Protein AF-F0WTC7-F1 (afdb_monomer)

Solvent-accessible surface area (backbone atoms only — not comparable to full-atom values): 17505 Å² total; per-residue (Å²): 133,88,81,92,84,90,84,90,80,88,84,85,89,84,87,84,77,92,78,82,88,77,94,77,64,68,61,66,59,51,50,52,53,51,52,52,50,51,50,53,49,52,52,51,51,50,50,51,50,51,50,51,49,52,51,53,50,50,51,53,51,36,53,51,43,31,53,52,13,49,51,40,22,52,50,19,49,47,52,71,73,69,57,93,81,73,75,86,59,63,73,64,56,38,51,50,41,22,52,51,12,50,51,42,28,55,46,27,51,39,33,52,52,24,62,66,45,44,62,60,25,65,76,66,76,45,85,60,62,46,37,51,50,31,47,53,52,47,53,54,49,31,54,53,39,31,52,52,9,54,51,25,42,53,49,20,52,40,28,51,44,33,67,78,42,69,49,72,44,73,68,29,34,56,50,51,51,52,49,49,52,54,46,32,54,46,32,69,77,35,45,70,54,42,19,51,48,25,48,76,69,55,12,12,40,42,64,83,58,64,72,35,60,78,65,70,44,55,80,74,77,70,90,82,58,97,75,69,83,85,64,97,75,77,93,87,72,81,93,62,54,74,65,57,51,43,46,52,60,38,20,65,51,64,23,84,36,35,22,84,48,72,91,46,30,22,91,91,61,62,85,87,46,69,50,25,22,19,65,98,38,42,47,28,45,61,60,53,34,50,50,51,22,53,51,22,43,53,51,12,53,51,29,38,52,52,22,57,51,50,63,74,73,104

InterPro domains:
  IPR018499 Tetraspanin/Peripherin [PF00335] (55-309)

Sequence (314 aa):
MSIVNKSNGKILALAKTLEVPSNTEPSALQQERAATRLRIDIDTVHGTLFSRFTKNFLYFWIVLLIILGLVVLSSGVYLLHYQVSSRILPSFTYKAASYAGAILVVLSVIGLYGLHQQRMCVTLGKRNYALASFVILGIGGTVIVALAGSIAILLCEIARDAKSSAFRFRSVRSFEVALVRMLLIYAFKHPSNWNNAQDSMDCCGYASLHLYIQSGSLPQLESDSESLTQYDFLNGSEYYGPFLQSVMLINNVTGRACASQSAYCESSVTFGDIPCPKSKRNWCRTTVLQGAKSNYNYIGFIAVILGCAQVKVL

Radius of gyration: 35.99 Å; Cα contacts (8 Å, |Δi|>4): 310; chains: 1; bounding box: 97×69×119 Å

Structure (mmCIF, N/CA/C/O backbone):
data_AF-F0WTC7-F1
#
_entry.id   AF-F0WTC7-F1
#
loop_
_atom_site.group_PDB
_atom_site.id
_atom_site.type_symbol
_atom_site.label_atom_id
_atom_site.label_alt_id
_atom_site.label_comp_id
_atom_site.label_asym_id
_atom_site.label_entity_id
_atom_site.label_seq_id
_atom_site.pdbx_PDB_ins_code
_atom_site.Cartn_x
_atom_site.Cartn_y
_atom_site.Cartn_z
_atom_site.occupancy
_atom_site.B_iso_or_equiv
_atom_site.auth_seq_id
_atom_site.auth_comp_id
_atom_site.auth_asym_id
_atom_site.auth_atom_id
_atom_site.pdbx_PDB_model_num
ATOM 1 N N . MET A 1 1 ? -13.807 39.839 86.900 1.00 35.53 1 MET A N 1
ATOM 2 C CA . MET A 1 1 ? -13.553 40.743 85.755 1.00 35.53 1 MET A CA 1
ATOM 3 C C . MET A 1 1 ? -14.695 40.535 84.772 1.00 35.53 1 MET A C 1
ATOM 5 O O . MET A 1 1 ? -14.835 39.427 84.286 1.00 35.53 1 MET A O 1
ATOM 9 N N . SER A 1 2 ? -15.717 41.400 84.784 1.00 27.53 2 SER A N 1
ATOM 10 C CA . SER A 1 2 ? -15.827 42.630 83.961 1.00 27.53 2 SER A CA 1
ATOM 11 C C . SER A 1 2 ? -15.814 42.330 82.458 1.00 27.53 2 SER A C 1
ATOM 13 O O . SER A 1 2 ? -14.910 41.633 82.030 1.00 27.53 2 SER A O 1
ATOM 15 N N . ILE A 1 3 ? -16.679 42.826 81.567 1.00 31.31 3 ILE A N 1
ATOM 16 C CA . ILE A 1 3 ? -17.719 43.881 81.522 1.00 31.31 3 ILE A CA 1
ATOM 17 C C . ILE A 1 3 ? -18.454 43.617 80.175 1.00 31.31 3 ILE A C 1
ATOM 19 O O . ILE A 1 3 ? -17.799 43.328 79.182 1.00 31.31 3 ILE A O 1
ATOM 23 N N . VAL A 1 4 ? -19.782 43.446 80.156 1.00 35.84 4 VAL A N 1
ATOM 24 C CA . VAL A 1 4 ? -20.808 44.341 79.552 1.00 35.84 4 VAL A CA 1
ATOM 25 C C . VAL A 1 4 ? -20.569 44.832 78.106 1.00 35.84 4 VAL A C 1
ATOM 27 O O . VAL A 1 4 ? -19.677 45.635 77.874 1.00 35.84 4 VAL A O 1
ATOM 30 N N . ASN A 1 5 ? -21.480 44.477 77.182 1.00 33.06 5 ASN A N 1
ATOM 31 C CA . ASN A 1 5 ? -22.290 45.385 76.323 1.00 33.06 5 ASN A CA 1
ATOM 32 C C . ASN A 1 5 ? -23.157 44.521 75.373 1.00 33.06 5 ASN A C 1
ATOM 34 O O . ASN A 1 5 ? -22.612 43.658 74.700 1.00 33.06 5 ASN A O 1
ATOM 38 N N . LYS A 1 6 ? -24.500 44.518 75.350 1.00 34.88 6 LYS A N 1
ATOM 39 C CA . LYS A 1 6 ? -25.554 45.560 75.278 1.00 34.88 6 LYS A CA 1
ATOM 40 C C . LYS A 1 6 ? -25.715 46.179 73.879 1.00 34.88 6 LYS A C 1
ATOM 42 O O . LYS A 1 6 ? -24.869 46.958 73.467 1.00 34.88 6 LYS A O 1
ATOM 47 N N . SER A 1 7 ? -26.855 45.883 73.233 1.00 35.62 7 SER A N 1
ATOM 48 C CA . SER A 1 7 ? -27.748 46.792 72.467 1.00 35.62 7 SER A CA 1
ATOM 49 C C . SER A 1 7 ? -28.499 45.996 71.377 1.00 35.62 7 SER A C 1
ATOM 51 O O . SER A 1 7 ? -27.862 45.497 70.463 1.00 35.62 7 SER A O 1
ATOM 53 N N . ASN A 1 8 ? -29.786 45.643 71.502 1.00 33.84 8 ASN A N 1
ATOM 54 C CA . ASN A 1 8 ? -31.032 46.440 71.440 1.00 33.84 8 ASN A CA 1
ATOM 55 C C . ASN A 1 8 ? -31.443 46.975 70.052 1.00 33.84 8 ASN A C 1
ATOM 57 O O . ASN A 1 8 ? -30.719 47.759 69.451 1.00 33.84 8 ASN A O 1
ATOM 61 N N . GLY A 1 9 ? -32.701 46.673 69.680 1.00 31.84 9 GLY A N 1
ATOM 62 C CA . GLY A 1 9 ? -33.559 47.456 68.767 1.00 31.84 9 GLY A CA 1
ATOM 63 C C . GLY A 1 9 ? -34.307 46.603 67.729 1.00 31.84 9 GLY A 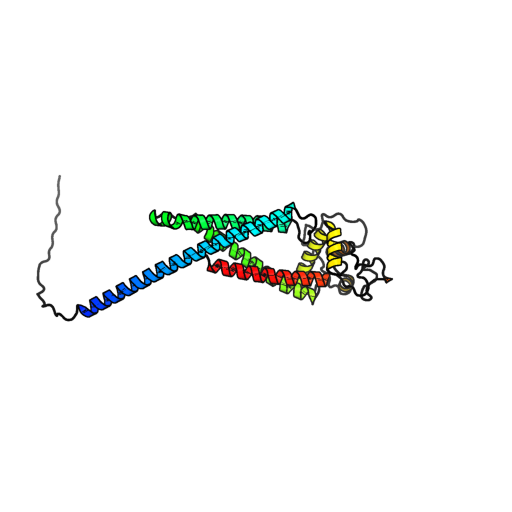C 1
ATOM 64 O O . GLY A 1 9 ? -33.710 46.254 66.726 1.00 31.84 9 GLY A O 1
ATOM 65 N N . LYS A 1 10 ? -35.525 46.101 68.026 1.00 34.03 10 LYS A N 1
ATOM 66 C CA . LYS A 1 10 ? -36.858 46.608 67.571 1.00 34.03 10 LYS A CA 1
ATOM 67 C C . LYS A 1 10 ? -37.061 46.521 66.042 1.00 34.03 10 LYS A C 1
ATOM 69 O O . LYS A 1 10 ? -36.245 47.035 65.299 1.00 34.03 10 LYS A O 1
ATOM 74 N N . ILE A 1 11 ? -38.114 45.875 65.525 1.00 36.62 11 ILE A N 1
ATOM 75 C CA . ILE A 1 11 ? -39.474 46.417 65.258 1.00 36.62 11 ILE A CA 1
ATOM 76 C C . ILE A 1 11 ? -40.381 45.192 64.964 1.00 36.62 11 ILE A C 1
ATOM 78 O O . ILE A 1 11 ? -39.997 44.334 64.181 1.00 36.62 11 ILE A O 1
ATOM 82 N N . LEU A 1 12 ? -41.408 44.906 65.770 1.00 35.88 12 LEU A N 1
ATOM 83 C CA . LEU A 1 12 ? -42.811 45.368 65.703 1.00 35.88 12 LEU A CA 1
ATOM 84 C C . LEU A 1 12 ? -43.689 44.606 64.686 1.00 35.88 12 LEU A C 1
ATOM 86 O O . LEU A 1 12 ? -43.351 44.436 63.524 1.00 35.88 12 LEU A O 1
ATOM 90 N N . ALA A 1 13 ? -44.833 44.171 65.210 1.00 36.97 13 ALA A N 1
ATOM 91 C CA . ALA A 1 13 ? -45.920 43.415 64.607 1.00 36.97 13 ALA A CA 1
ATOM 92 C C . ALA A 1 13 ? -46.662 44.128 63.458 1.00 36.97 13 ALA A C 1
ATOM 94 O O . ALA A 1 13 ? -46.631 45.350 63.381 1.00 36.97 13 ALA A O 1
ATOM 95 N N . LEU A 1 14 ? -47.407 43.331 62.674 1.00 34.16 14 LEU A N 1
ATOM 96 C CA . LEU A 1 14 ? -48.829 43.482 62.290 1.00 34.16 14 LEU A CA 1
ATOM 97 C C . LEU A 1 14 ? -49.146 43.067 60.838 1.00 34.16 14 LEU A C 1
ATOM 99 O O . LEU A 1 14 ? -48.680 43.665 59.879 1.00 34.16 14 LEU A O 1
ATOM 103 N N . ALA A 1 15 ? -50.077 42.109 60.765 1.00 35.16 15 ALA A N 1
ATOM 104 C CA . ALA A 1 15 ? -51.238 42.039 59.874 1.00 35.16 15 ALA A CA 1
ATOM 105 C C . ALA A 1 15 ? -51.045 41.974 58.349 1.00 35.16 15 ALA A C 1
ATOM 107 O O . ALA A 1 15 ? -50.736 42.966 57.696 1.00 35.16 15 ALA A O 1
ATOM 108 N N . LYS A 1 16 ? -51.499 40.855 57.763 1.00 35.28 16 LYS A N 1
ATOM 109 C CA . LYS A 1 16 ? -52.298 40.912 56.532 1.00 35.28 16 LYS A CA 1
ATOM 110 C C . LYS A 1 16 ? -53.259 39.718 56.416 1.00 35.28 16 LYS A C 1
ATOM 112 O O . LYS A 1 16 ? -52.860 38.605 56.111 1.00 35.28 16 LYS A O 1
ATOM 117 N N . THR A 1 17 ? -54.499 40.001 56.818 1.00 34.88 17 THR A N 1
ATOM 118 C CA . THR A 1 17 ? -55.794 39.630 56.211 1.00 34.88 17 THR A CA 1
ATOM 119 C C . THR A 1 17 ? -55.938 38.331 55.410 1.00 34.88 17 THR A C 1
ATOM 121 O O . THR A 1 17 ? -55.284 38.122 54.395 1.00 34.88 17 THR A O 1
ATOM 124 N N . LEU A 1 18 ? -56.944 37.557 55.836 1.00 42.00 18 LEU A N 1
ATOM 125 C CA . LEU A 1 18 ? -57.711 36.575 55.068 1.00 42.00 18 LEU A CA 1
ATOM 126 C C . LEU A 1 18 ? -58.088 37.085 53.667 1.00 42.00 18 LEU A C 1
ATOM 128 O O . LEU A 1 18 ? -58.746 38.117 53.554 1.00 42.00 18 LEU A O 1
ATOM 132 N N . GLU A 1 19 ? -57.791 36.287 52.643 1.00 35.00 19 GLU A N 1
ATOM 133 C CA . GLU A 1 19 ? -58.525 36.273 51.376 1.00 35.00 19 GLU A CA 1
ATOM 134 C C . GLU A 1 19 ? -58.992 34.843 51.066 1.00 35.00 19 GLU A C 1
ATOM 136 O O . GLU A 1 19 ? -58.303 33.853 51.316 1.00 35.00 19 GLU A O 1
ATOM 141 N N . VAL A 1 20 ? -60.234 34.777 50.595 1.00 37.62 20 VAL A N 1
ATOM 142 C CA . VAL A 1 20 ? -61.068 33.606 50.298 1.00 37.62 20 VAL A CA 1
ATOM 143 C C . VAL A 1 20 ? -60.529 32.850 49.067 1.00 37.62 20 VAL A C 1
ATOM 145 O O . VAL A 1 20 ? -60.125 33.502 48.106 1.00 37.62 20 VAL A O 1
ATOM 148 N N . PRO A 1 21 ? -60.540 31.501 49.022 1.00 41.94 21 PRO A N 1
ATOM 149 C CA . PRO A 1 21 ? -60.030 30.765 47.868 1.00 41.94 21 PRO A CA 1
ATOM 150 C C . PRO A 1 21 ? -61.015 30.813 46.687 1.00 41.94 21 PRO A C 1
ATOM 152 O O . PRO A 1 21 ? -62.154 30.355 46.781 1.00 41.94 21 PRO A O 1
ATOM 155 N N . SER A 1 22 ? -60.551 31.342 45.553 1.00 40.34 22 SER A N 1
ATOM 156 C CA . SER A 1 22 ? -61.195 31.231 44.238 1.00 40.34 22 SER A CA 1
ATOM 157 C C . SER A 1 22 ? -60.872 29.856 43.626 1.00 40.34 22 SER A C 1
ATOM 159 O O . SER A 1 22 ? -59.728 29.557 43.286 1.00 40.34 22 SER A O 1
ATOM 161 N N . ASN A 1 23 ? -61.888 29.000 43.502 1.00 48.72 23 ASN A N 1
ATOM 162 C CA . ASN A 1 23 ? -61.802 27.587 43.099 1.00 48.72 23 ASN A CA 1
ATOM 163 C C . ASN A 1 23 ? -61.682 27.344 41.575 1.00 48.72 23 ASN A C 1
ATOM 165 O O . ASN A 1 23 ? -62.260 26.388 41.060 1.00 48.72 23 ASN A O 1
ATOM 169 N N . THR A 1 24 ? -60.924 28.154 40.831 1.00 50.91 24 THR A N 1
ATOM 170 C CA . THR A 1 24 ? -60.828 27.997 39.357 1.00 50.91 24 THR A CA 1
ATOM 171 C C . THR A 1 24 ? -59.417 27.833 38.785 1.00 50.91 24 THR A C 1
ATOM 173 O O . THR A 1 24 ? -59.280 27.604 37.589 1.00 50.91 24 THR A O 1
ATOM 176 N N . GLU A 1 25 ? -58.371 27.828 39.617 1.00 47.56 25 GLU A N 1
ATOM 177 C CA . GLU A 1 25 ? -56.970 27.626 39.193 1.00 47.56 25 GLU A CA 1
ATOM 178 C C . GLU A 1 25 ? -56.297 26.249 39.455 1.00 47.56 25 GLU A C 1
ATOM 180 O O . GLU A 1 25 ? -55.117 26.112 39.123 1.00 47.56 25 GLU A O 1
ATOM 185 N N . PRO A 1 26 ? -56.938 25.181 39.984 1.00 52.47 26 PRO A N 1
ATOM 186 C CA . PRO A 1 26 ? -56.222 23.916 40.184 1.00 52.47 26 PRO A CA 1
ATOM 187 C C . PRO A 1 26 ? -56.031 23.107 38.887 1.00 52.47 26 PRO A C 1
ATOM 189 O O . PRO A 1 26 ? -55.076 22.337 38.787 1.00 52.47 26 PRO A O 1
ATOM 192 N N . SER A 1 27 ? -56.883 23.292 37.870 1.00 57.47 27 SER A N 1
ATOM 193 C CA . SER A 1 27 ? -56.903 22.443 36.669 1.00 57.47 27 SER A CA 1
ATOM 194 C C . SER A 1 27 ? -55.774 22.747 35.682 1.00 57.47 27 SER A C 1
ATOM 196 O O . SER A 1 27 ? -55.088 21.821 35.256 1.00 57.47 27 SER A O 1
ATOM 198 N N . ALA A 1 28 ? -55.513 24.019 35.365 1.00 58.81 28 ALA A N 1
ATOM 199 C CA . ALA A 1 28 ? -54.464 24.403 34.415 1.00 58.81 28 ALA A CA 1
ATOM 200 C C . ALA A 1 28 ? -53.059 24.044 34.931 1.00 58.81 28 ALA A C 1
ATOM 202 O O . ALA A 1 28 ? -52.248 23.472 34.204 1.00 58.81 28 ALA A O 1
ATOM 203 N N . LEU A 1 29 ? -52.804 24.276 36.222 1.00 61.16 29 LEU A N 1
ATOM 204 C CA . LEU A 1 29 ? -51.517 24.000 36.859 1.00 61.16 29 LEU A CA 1
ATOM 205 C C . LEU A 1 29 ? -51.288 22.493 37.106 1.00 61.16 29 LEU A C 1
ATOM 207 O O . LEU A 1 29 ? -50.152 22.015 37.045 1.00 61.16 29 LEU A O 1
ATOM 211 N N . GLN A 1 30 ? -52.350 21.708 37.343 1.00 64.44 30 GLN A N 1
ATOM 212 C CA . GLN A 1 30 ? -52.262 20.239 37.336 1.00 64.44 30 GLN A CA 1
ATOM 213 C C . GLN A 1 30 ? -52.036 19.683 35.930 1.00 64.44 30 GLN A C 1
ATOM 215 O O . GLN A 1 30 ? -51.265 18.735 35.781 1.00 64.44 30 GLN A O 1
ATOM 220 N N . GLN A 1 31 ? -52.659 20.272 34.911 1.00 66.75 31 GLN A N 1
ATOM 221 C CA . GLN A 1 31 ? -52.518 19.843 33.522 1.00 66.75 31 GLN A CA 1
ATOM 222 C C . GLN A 1 31 ? -51.120 20.161 32.970 1.00 66.75 31 GLN A C 1
ATOM 224 O O . GLN A 1 31 ? -50.518 19.315 32.308 1.00 66.75 31 GLN A O 1
ATOM 229 N N . GLU A 1 32 ? -50.541 21.306 33.340 1.00 68.94 32 GLU A N 1
ATOM 230 C CA . GLU A 1 32 ? -49.160 21.666 33.006 1.00 68.94 32 GLU A CA 1
ATOM 231 C C . GLU A 1 32 ? -48.142 20.746 33.699 1.00 68.94 32 GLU A C 1
ATOM 233 O O . GLU A 1 32 ? -47.227 20.240 33.044 1.00 68.94 32 GLU A O 1
ATOM 238 N N . ARG A 1 33 ? -48.343 20.431 34.991 1.00 67.25 33 ARG A N 1
ATOM 239 C CA . ARG A 1 33 ? -47.513 19.464 35.740 1.00 67.25 33 ARG A CA 1
ATOM 240 C C . ARG A 1 33 ? -47.634 18.036 35.205 1.00 67.25 33 ARG A C 1
ATOM 242 O O . ARG A 1 33 ? -46.646 17.302 35.198 1.00 67.25 33 ARG A O 1
ATOM 249 N N . ALA A 1 34 ? -48.823 17.627 34.763 1.00 66.94 34 ALA A N 1
ATOM 250 C CA . ALA A 1 34 ? -49.036 16.326 34.136 1.00 66.94 34 ALA A CA 1
ATOM 251 C C . ALA A 1 34 ? -48.323 16.246 32.779 1.00 66.94 34 ALA A C 1
ATOM 253 O O . ALA A 1 34 ? -47.644 15.256 32.513 1.00 66.94 34 ALA A O 1
ATOM 254 N N . ALA A 1 35 ? -48.388 17.308 31.969 1.00 63.91 35 ALA A N 1
ATOM 255 C CA . ALA A 1 35 ? -47.686 17.393 30.691 1.00 63.91 35 ALA A CA 1
ATOM 256 C C . ALA A 1 35 ? -46.153 17.418 30.852 1.00 63.91 35 ALA A C 1
ATOM 258 O O . ALA A 1 35 ? -45.450 16.767 30.077 1.00 63.91 35 ALA A O 1
ATOM 259 N N . THR A 1 36 ? -45.616 18.099 31.876 1.00 62.09 36 THR A N 1
ATOM 260 C CA . THR A 1 36 ? -44.167 18.067 32.166 1.00 62.09 36 THR A CA 1
ATOM 261 C C . THR A 1 36 ? -43.714 16.694 32.645 1.00 62.09 36 THR A C 1
ATOM 263 O O . THR A 1 36 ? -42.678 16.216 32.190 1.00 62.09 36 THR A O 1
ATOM 266 N N . ARG A 1 37 ? -44.487 16.026 33.513 1.00 59.34 37 ARG A N 1
ATOM 267 C CA . ARG A 1 37 ? -44.182 14.649 33.940 1.00 59.34 37 ARG A CA 1
ATOM 268 C C . ARG A 1 37 ? -44.193 13.674 32.769 1.00 59.34 37 ARG A C 1
ATOM 270 O O . ARG A 1 37 ? -43.267 12.886 32.659 1.00 59.34 37 ARG A O 1
ATOM 277 N N . LEU A 1 38 ? -45.174 13.780 31.872 1.00 58.12 38 LEU A N 1
ATOM 278 C CA . LEU A 1 38 ? -45.246 12.955 30.663 1.00 58.12 38 LEU A CA 1
ATOM 279 C C . LEU A 1 38 ? -44.064 13.202 29.719 1.00 58.12 38 LEU A C 1
ATOM 281 O O . LEU A 1 38 ? -43.515 12.244 29.190 1.00 58.12 38 LEU A O 1
ATOM 285 N N . ARG A 1 39 ? -43.624 14.458 29.543 1.00 57.91 39 ARG A N 1
ATOM 286 C CA . ARG A 1 39 ? -42.397 14.767 28.784 1.00 57.91 39 ARG A CA 1
ATOM 287 C C . ARG A 1 39 ? -41.159 14.132 29.411 1.00 57.91 39 ARG A C 1
ATOM 289 O O . ARG A 1 39 ? -40.410 13.472 28.705 1.00 57.91 39 ARG A O 1
ATOM 296 N N . ILE A 1 40 ? -40.987 14.268 30.727 1.00 60.28 40 ILE A N 1
ATOM 297 C CA . ILE A 1 40 ? -39.855 13.674 31.452 1.00 60.28 40 ILE A CA 1
ATOM 298 C C . ILE A 1 40 ? -39.876 12.143 31.342 1.00 60.28 40 ILE A C 1
ATOM 300 O O . ILE A 1 40 ? -38.821 11.543 31.144 1.00 60.28 40 ILE A O 1
ATOM 304 N N . ASP A 1 41 ? -41.050 11.510 31.418 1.00 56.25 41 ASP A N 1
ATOM 305 C CA . ASP A 1 41 ? -41.203 10.055 31.264 1.00 56.25 41 ASP A CA 1
ATOM 306 C C . ASP A 1 41 ? -40.911 9.599 29.829 1.00 56.25 41 ASP A C 1
ATOM 308 O O . ASP A 1 41 ? -40.197 8.627 29.610 1.00 56.25 41 ASP A O 1
ATOM 312 N N . ILE A 1 42 ? -41.397 10.327 28.820 1.00 59.56 42 ILE A N 1
ATOM 313 C CA . ILE A 1 42 ? -41.117 10.023 27.411 1.00 59.56 42 ILE A CA 1
ATOM 314 C C . ILE A 1 42 ? -39.622 10.180 27.112 1.00 59.56 42 ILE A C 1
ATOM 316 O O . ILE A 1 42 ? -39.059 9.309 26.447 1.00 59.56 42 ILE A O 1
ATOM 320 N N . ASP A 1 43 ? -38.973 11.224 27.632 1.00 54.72 43 ASP A N 1
ATOM 321 C CA . ASP A 1 43 ? -37.539 11.479 27.452 1.00 54.72 43 ASP A CA 1
ATOM 322 C C . ASP A 1 43 ? -36.676 10.448 28.198 1.00 54.72 43 ASP A C 1
ATOM 324 O O . ASP A 1 43 ? -35.644 10.005 27.687 1.00 54.72 43 ASP A O 1
ATOM 328 N N . THR A 1 44 ? -37.108 9.982 29.373 1.00 59.47 44 THR A N 1
ATOM 329 C CA . THR A 1 44 ? -36.421 8.902 30.104 1.00 59.47 44 THR A CA 1
ATOM 330 C C . THR A 1 44 ? -36.665 7.524 29.486 1.00 59.47 44 THR A C 1
ATOM 332 O O . THR A 1 44 ? -35.737 6.713 29.417 1.00 59.47 44 THR A O 1
ATOM 335 N N . VAL A 1 45 ? -37.854 7.244 28.952 1.00 60.00 45 VAL A N 1
ATOM 336 C CA . VAL A 1 45 ? -38.148 6.004 28.212 1.00 60.00 45 VAL A CA 1
ATOM 337 C C . VAL A 1 45 ? -37.398 5.974 26.874 1.00 60.00 45 VAL A C 1
ATOM 339 O O . VAL A 1 45 ? -36.765 4.966 26.551 1.00 60.00 45 VAL A O 1
ATOM 342 N N . HIS A 1 46 ? -37.362 7.082 26.128 1.00 54.75 46 HIS A N 1
ATOM 343 C CA . HIS A 1 46 ? -36.543 7.198 24.915 1.00 54.75 46 HIS A CA 1
ATOM 344 C C . HIS A 1 46 ? -35.050 7.113 25.236 1.00 54.75 46 HIS A C 1
ATOM 346 O O . HIS A 1 46 ? -34.321 6.386 24.559 1.00 54.75 46 HIS A O 1
ATOM 352 N N . GLY A 1 47 ? -34.594 7.768 26.307 1.00 62.50 47 GLY A N 1
ATOM 353 C CA . GLY A 1 47 ? -33.210 7.691 26.769 1.00 62.50 47 GLY A CA 1
ATOM 354 C C . GLY A 1 47 ? -32.795 6.271 27.166 1.00 62.50 47 GLY A C 1
ATOM 355 O O . GLY A 1 47 ? -31.697 5.823 26.830 1.00 62.50 47 GLY A O 1
ATOM 356 N N . THR A 1 48 ? -33.679 5.513 27.817 1.00 68.62 48 THR A N 1
ATOM 357 C CA . THR A 1 48 ? -33.405 4.121 28.215 1.00 68.62 48 THR A CA 1
ATOM 358 C C . THR A 1 48 ? -33.467 3.139 27.044 1.00 68.62 48 THR A C 1
ATOM 360 O O . THR A 1 48 ? -32.645 2.219 26.996 1.00 68.62 48 THR A O 1
ATOM 363 N N . LEU A 1 49 ? -34.368 3.330 26.076 1.00 69.88 49 LEU A N 1
ATOM 364 C CA . LEU A 1 49 ? -34.419 2.535 24.842 1.00 69.88 49 LEU A CA 1
ATOM 365 C C . LEU A 1 49 ? -33.203 2.793 23.947 1.00 69.88 49 LEU A C 1
ATOM 367 O O . LEU A 1 49 ? -32.537 1.840 23.537 1.00 69.88 49 LEU A O 1
ATOM 371 N N . PHE A 1 50 ? -32.865 4.062 23.709 1.00 72.69 50 PHE A N 1
ATOM 372 C CA . PHE A 1 50 ? -31.697 4.446 22.916 1.00 72.69 50 PHE A CA 1
ATOM 373 C C . PHE A 1 50 ? -30.401 3.947 23.565 1.00 72.69 50 PHE A C 1
ATOM 375 O O . PHE A 1 50 ? -29.572 3.330 22.902 1.00 72.69 50 PHE A O 1
ATOM 382 N N . SER A 1 51 ? -30.265 4.087 24.888 1.00 74.38 51 SER A N 1
ATOM 383 C CA . SER A 1 51 ? -29.114 3.561 25.633 1.00 74.38 51 SER A CA 1
ATOM 384 C C . SER A 1 51 ? -28.957 2.040 25.493 1.00 74.38 51 SER A C 1
ATOM 386 O O . SER A 1 51 ? -27.842 1.544 25.308 1.00 74.38 51 SER A O 1
ATOM 388 N N . ARG A 1 52 ? -30.061 1.280 25.533 1.00 77.75 52 ARG A N 1
ATOM 389 C CA . ARG A 1 52 ? -30.039 -0.177 25.317 1.00 77.75 52 ARG A CA 1
ATOM 390 C C . ARG A 1 52 ? -29.644 -0.535 23.886 1.00 77.75 52 ARG A C 1
ATOM 392 O O . ARG A 1 52 ? -28.834 -1.442 23.705 1.00 77.75 52 ARG A O 1
ATOM 399 N N . PHE A 1 53 ? -30.180 0.176 22.893 1.00 81.25 53 PHE A N 1
ATOM 400 C CA . PHE A 1 53 ? -29.842 -0.042 21.488 1.00 81.25 53 PHE A CA 1
ATOM 401 C C . PHE A 1 53 ? -28.355 0.219 21.225 1.00 81.25 53 PHE A C 1
ATOM 403 O O . PHE A 1 53 ? -27.663 -0.664 20.720 1.00 81.25 53 PHE A O 1
ATOM 410 N N . THR A 1 54 ? -27.837 1.369 21.663 1.00 79.75 54 THR A N 1
ATOM 411 C CA . THR A 1 54 ? -26.421 1.737 21.521 1.00 79.75 54 THR A CA 1
ATOM 412 C C . THR A 1 54 ? -25.508 0.728 22.206 1.00 79.75 54 THR A C 1
ATOM 414 O O . THR A 1 54 ? -24.500 0.320 21.636 1.00 79.75 54 THR A O 1
ATOM 417 N N . LYS A 1 55 ? -25.881 0.249 23.399 1.00 82.06 55 LYS A N 1
ATOM 418 C CA . LYS A 1 55 ? -25.109 -0.781 24.101 1.00 82.06 55 LYS A CA 1
ATOM 419 C C . LYS A 1 55 ? -25.057 -2.100 23.326 1.00 82.06 55 LYS A C 1
ATOM 421 O O . LYS A 1 55 ? -23.983 -2.687 23.211 1.00 82.06 55 LYS A O 1
ATOM 426 N N . ASN A 1 56 ? -26.193 -2.568 22.812 1.00 85.56 56 ASN A N 1
ATOM 427 C CA . ASN A 1 56 ? -26.261 -3.816 22.048 1.00 85.56 56 ASN A CA 1
ATOM 428 C C . ASN A 1 56 ? -25.495 -3.705 20.726 1.00 85.56 56 ASN A C 1
ATOM 430 O O . ASN A 1 56 ? -24.758 -4.620 20.364 1.00 85.56 56 ASN A O 1
ATOM 434 N N . PHE A 1 57 ? -25.632 -2.571 20.038 1.00 85.31 57 PHE A N 1
ATOM 435 C CA . PHE A 1 57 ? -24.908 -2.290 18.805 1.00 85.31 57 PHE A CA 1
ATOM 436 C C . PHE A 1 57 ? -23.392 -2.244 19.037 1.00 85.31 57 PHE A C 1
ATOM 438 O O . PHE A 1 57 ? -22.645 -2.904 18.319 1.00 85.31 57 PHE A O 1
ATOM 445 N N . LEU A 1 58 ? -22.935 -1.546 20.081 1.00 84.31 58 LEU A N 1
ATOM 446 C CA . LEU A 1 58 ? -21.517 -1.468 20.430 1.00 84.31 58 LEU A CA 1
ATOM 447 C C . LEU A 1 58 ? -20.952 -2.839 20.833 1.00 84.31 58 LEU A C 1
ATOM 449 O O . LEU A 1 58 ? -19.842 -3.185 20.439 1.00 84.31 58 LEU A O 1
ATOM 453 N N . TYR A 1 59 ? -21.725 -3.646 21.566 1.00 86.88 59 TYR A N 1
ATOM 454 C CA . TYR A 1 59 ? -21.351 -5.024 21.893 1.00 86.88 59 TYR A CA 1
ATOM 455 C C . TYR A 1 59 ? -21.180 -5.874 20.627 1.00 86.88 59 TYR A C 1
ATOM 457 O O . TYR A 1 59 ? -20.148 -6.520 20.455 1.00 86.88 59 TYR A O 1
ATOM 465 N N . PHE A 1 60 ? -22.158 -5.831 19.715 1.00 89.12 60 PHE A N 1
ATOM 466 C CA . PHE A 1 60 ? -22.092 -6.526 18.429 1.00 89.12 60 PHE A CA 1
ATOM 467 C C . PHE A 1 60 ? -20.881 -6.076 17.597 1.00 89.12 60 PHE A C 1
ATOM 469 O O . PHE A 1 60 ? -20.136 -6.918 17.094 1.00 89.12 60 PHE A O 1
ATOM 476 N N . TRP A 1 61 ? -20.641 -4.765 17.505 1.00 88.12 61 TRP A N 1
ATOM 477 C CA . TRP A 1 61 ? -19.514 -4.200 16.763 1.00 88.12 61 TRP A CA 1
ATOM 478 C C . TRP A 1 61 ? -18.165 -4.646 17.330 1.00 88.12 61 TRP A C 1
ATOM 480 O O . TRP A 1 61 ? -17.294 -5.079 16.582 1.00 88.12 61 TRP A O 1
ATOM 490 N N . ILE A 1 62 ? -17.998 -4.612 18.655 1.00 87.88 62 ILE A N 1
ATOM 491 C CA . ILE A 1 62 ? -16.763 -5.053 19.315 1.00 87.88 62 ILE A CA 1
ATOM 492 C C . ILE A 1 62 ? -16.511 -6.545 19.083 1.00 87.88 62 ILE A C 1
ATOM 494 O O . ILE A 1 62 ? -15.381 -6.931 18.792 1.00 87.88 62 ILE A O 1
ATOM 498 N N . VAL A 1 63 ? -17.544 -7.390 19.159 1.00 90.88 63 VAL A N 1
ATOM 499 C CA . VAL A 1 63 ? -17.407 -8.823 18.852 1.00 90.88 63 VAL A CA 1
ATOM 500 C C . VAL A 1 63 ? -16.994 -9.032 17.393 1.00 90.88 63 VAL A C 1
ATOM 502 O O . VAL A 1 63 ? -16.092 -9.827 17.123 1.00 90.88 63 VAL A O 1
ATOM 505 N N . LEU A 1 64 ? -17.587 -8.285 16.459 1.00 89.69 64 LEU A N 1
ATOM 506 C CA . LEU A 1 64 ? -17.205 -8.326 15.048 1.00 89.69 64 LEU A CA 1
ATOM 507 C C . LEU A 1 64 ? -15.738 -7.919 14.847 1.00 89.69 64 LEU A C 1
ATOM 509 O O . LEU A 1 64 ? -15.019 -8.599 14.114 1.00 89.69 64 LEU A O 1
ATOM 513 N N . LEU A 1 65 ? -15.267 -6.873 15.535 1.00 88.44 65 LEU A N 1
ATOM 514 C CA . LEU A 1 65 ? -13.860 -6.468 15.504 1.00 88.44 65 LEU A CA 1
ATOM 515 C C . LEU A 1 65 ? -12.937 -7.558 16.063 1.00 88.44 65 LEU A C 1
ATOM 517 O O . LEU A 1 65 ? -11.906 -7.828 15.456 1.00 88.44 65 LEU A O 1
ATOM 521 N N . ILE A 1 66 ? -13.303 -8.245 17.150 1.00 90.56 66 ILE A N 1
ATOM 522 C CA . ILE A 1 66 ? -12.512 -9.376 17.672 1.00 90.56 66 ILE A CA 1
ATOM 523 C C . ILE A 1 66 ? -12.373 -10.471 16.609 1.00 90.56 66 ILE A C 1
ATOM 525 O O . ILE A 1 66 ? -11.259 -10.920 16.338 1.00 90.56 66 ILE A O 1
ATOM 529 N N . ILE A 1 67 ? -13.482 -10.878 15.984 1.00 92.25 67 ILE A N 1
ATOM 530 C CA . ILE A 1 67 ? -13.476 -11.916 14.942 1.00 92.25 67 ILE A CA 1
ATOM 531 C C . ILE A 1 67 ? -12.594 -11.478 13.768 1.00 92.25 67 ILE A C 1
ATOM 533 O O . ILE A 1 67 ? -11.724 -12.235 13.336 1.00 92.25 67 ILE A O 1
ATOM 537 N N . LEU A 1 68 ? -12.763 -10.245 13.288 1.00 88.62 68 LEU A N 1
ATOM 538 C CA . LEU A 1 68 ? -11.983 -9.710 12.174 1.00 88.62 68 LEU A CA 1
ATOM 539 C C . LEU A 1 68 ? -10.486 -9.631 12.513 1.00 88.62 68 LEU A C 1
ATOM 541 O O . LEU A 1 68 ? -9.648 -10.014 11.699 1.00 88.62 68 LEU A O 1
ATOM 545 N N . GLY A 1 69 ? -10.141 -9.215 13.732 1.00 88.00 69 GLY A N 1
ATOM 546 C CA . GLY A 1 69 ? -8.764 -9.187 14.223 1.00 88.00 69 GLY A CA 1
ATOM 547 C C . GLY A 1 69 ? -8.129 -10.572 14.298 1.00 88.00 69 GLY A C 1
ATOM 548 O O . GLY A 1 69 ? -6.986 -10.734 13.873 1.00 88.00 69 GLY A O 1
ATOM 549 N N . LEU A 1 70 ? -8.871 -11.585 14.759 1.00 92.50 70 LEU A N 1
ATOM 550 C CA . LEU A 1 70 ? -8.410 -12.977 14.784 1.00 92.50 70 LEU A CA 1
ATOM 551 C C . LEU A 1 70 ? -8.207 -13.539 13.374 1.00 92.50 70 LEU A C 1
ATOM 553 O O . LEU A 1 70 ? -7.213 -14.224 13.131 1.00 92.50 70 LEU A O 1
ATOM 557 N N . VAL A 1 71 ? -9.099 -13.225 12.430 1.00 91.00 71 VAL A N 1
ATOM 558 C CA . VAL A 1 71 ? -8.946 -13.618 11.019 1.00 91.00 71 VAL A CA 1
ATOM 559 C C . VAL A 1 71 ? -7.703 -12.967 10.408 1.00 91.00 71 VAL A C 1
ATOM 561 O O . VAL A 1 71 ? -6.905 -13.657 9.776 1.00 91.00 71 VAL A O 1
ATOM 564 N N . VAL A 1 72 ? -7.482 -11.668 10.632 1.00 89.44 72 VAL A N 1
ATOM 565 C CA . VAL A 1 72 ? -6.294 -10.957 10.125 1.00 89.44 72 VAL A CA 1
ATOM 566 C C . VAL A 1 72 ? -5.009 -11.483 10.768 1.00 89.44 72 VAL A C 1
ATOM 568 O O . VAL A 1 72 ? -4.029 -11.719 10.063 1.00 89.44 72 VAL A O 1
ATOM 571 N N . LEU A 1 73 ? -5.010 -11.711 12.084 1.00 90.50 73 LEU A N 1
ATOM 572 C CA . LEU A 1 73 ? -3.866 -12.249 12.820 1.00 90.50 73 LEU A CA 1
ATOM 573 C C . LEU A 1 73 ? -3.511 -13.664 12.350 1.00 90.50 73 LEU A C 1
ATOM 575 O O . LEU A 1 73 ? -2.358 -13.926 12.014 1.00 90.50 73 LEU A O 1
ATOM 579 N N . SER A 1 74 ? -4.496 -14.564 12.294 1.00 90.25 74 SER A N 1
ATOM 580 C CA . SER A 1 74 ? -4.293 -15.945 11.839 1.00 90.25 74 SER A CA 1
ATOM 581 C C . SER A 1 74 ? -3.837 -15.994 10.384 1.00 90.25 74 SER A C 1
ATOM 583 O O . SER A 1 74 ? -2.884 -16.707 10.082 1.00 90.25 74 SER A O 1
ATOM 585 N N . SER A 1 75 ? -4.427 -15.173 9.509 1.00 85.94 75 SER A N 1
ATOM 586 C CA . SER A 1 75 ? -3.982 -15.034 8.120 1.00 85.94 75 SER A CA 1
ATOM 587 C C . SER A 1 75 ? -2.541 -14.528 8.052 1.00 85.94 75 SER A C 1
ATOM 589 O O . SER A 1 75 ? -1.711 -15.138 7.390 1.00 85.94 75 SER A O 1
ATOM 591 N N . GLY A 1 76 ? -2.193 -13.461 8.776 1.00 84.31 76 GLY A N 1
ATOM 592 C CA . GLY A 1 76 ? -0.836 -12.912 8.793 1.00 84.31 76 GLY A CA 1
ATOM 593 C C . GLY A 1 76 ? 0.216 -13.922 9.266 1.00 84.31 76 GLY A C 1
ATOM 594 O O . GLY A 1 76 ? 1.251 -14.080 8.615 1.00 84.31 76 GLY A O 1
ATOM 595 N N . VAL A 1 77 ? -0.072 -14.664 10.340 1.00 86.94 77 VAL A N 1
ATOM 596 C CA . VAL A 1 77 ? 0.810 -15.717 10.872 1.00 86.94 77 VAL A CA 1
ATOM 597 C C . VAL A 1 77 ? 0.903 -16.905 9.915 1.00 86.94 77 VAL A C 1
ATOM 599 O O . VAL A 1 77 ? 2.002 -17.403 9.674 1.00 86.94 77 VAL A O 1
ATOM 602 N N . TYR A 1 78 ? -0.217 -17.329 9.325 1.00 85.38 78 TYR A N 1
ATOM 603 C CA . TYR A 1 78 ? -0.248 -18.401 8.331 1.00 85.38 78 TYR A CA 1
ATOM 604 C C . TYR A 1 78 ? 0.627 -18.060 7.122 1.00 85.38 78 TYR A C 1
ATOM 606 O O . TYR A 1 78 ? 1.471 -18.863 6.725 1.00 85.38 78 TYR A O 1
ATOM 614 N N . LEU A 1 79 ? 0.491 -16.845 6.583 1.00 81.62 79 LEU A N 1
ATOM 615 C CA . LEU A 1 79 ? 1.304 -16.372 5.462 1.00 81.62 79 LEU A CA 1
ATOM 616 C C . LEU A 1 79 ? 2.788 -16.257 5.855 1.00 81.62 79 LEU A C 1
ATOM 618 O O . LEU A 1 79 ? 3.656 -16.578 5.049 1.00 81.62 79 LEU A O 1
ATOM 622 N N . LEU A 1 80 ? 3.099 -15.873 7.099 1.00 80.50 80 LEU A N 1
ATOM 623 C CA . LEU A 1 80 ? 4.478 -15.838 7.604 1.00 80.50 80 LEU A CA 1
ATOM 624 C C . LEU A 1 80 ? 5.117 -17.229 7.743 1.00 80.50 80 LEU A C 1
ATOM 626 O O . LEU A 1 80 ? 6.321 -17.345 7.525 1.00 80.50 80 LEU A O 1
ATOM 630 N N . HIS A 1 81 ? 4.352 -18.252 8.135 1.00 78.19 81 HIS A N 1
ATOM 631 C CA . HIS A 1 81 ? 4.873 -19.603 8.381 1.00 78.19 81 HIS A CA 1
ATOM 632 C C . HIS A 1 81 ? 4.873 -20.500 7.139 1.00 78.19 81 HIS A C 1
ATOM 634 O O . HIS A 1 81 ? 5.836 -21.230 6.921 1.00 78.19 81 HIS A O 1
ATOM 640 N N . TYR A 1 82 ? 3.809 -20.467 6.334 1.00 73.19 82 TYR A N 1
ATOM 641 C CA . TYR A 1 82 ? 3.571 -21.477 5.297 1.00 73.19 82 TYR A CA 1
ATOM 642 C C . TYR A 1 82 ? 3.854 -21.005 3.867 1.00 73.19 82 TYR A C 1
ATOM 644 O O . TYR A 1 82 ? 3.957 -21.838 2.965 1.00 73.19 82 TYR A O 1
ATOM 652 N N . GLN A 1 83 ? 4.006 -19.701 3.606 1.00 61.16 83 GLN A N 1
ATOM 653 C CA . GLN A 1 83 ? 4.222 -19.243 2.231 1.00 61.16 83 GLN A CA 1
ATOM 654 C C . GLN A 1 83 ? 5.695 -19.229 1.822 1.00 61.16 83 GLN A C 1
ATOM 656 O O . GLN A 1 83 ? 6.400 -18.227 1.921 1.00 61.16 83 GLN A O 1
ATOM 661 N N . VAL A 1 84 ? 6.117 -20.341 1.221 1.00 53.50 84 VAL A N 1
ATOM 662 C CA . VAL A 1 84 ? 7.365 -20.450 0.452 1.00 53.50 84 VAL A CA 1
ATOM 663 C C . VAL A 1 84 ? 7.309 -19.619 -0.854 1.00 53.50 84 VAL A C 1
ATOM 665 O O . VAL A 1 84 ? 8.359 -19.178 -1.328 1.00 53.50 84 VAL A O 1
ATOM 668 N N . SER A 1 85 ? 6.112 -19.304 -1.389 1.00 43.03 85 SER A N 1
ATOM 669 C CA . SER A 1 85 ? 5.952 -18.945 -2.819 1.00 43.03 85 SER A CA 1
ATOM 670 C C . SER A 1 85 ? 5.200 -17.653 -3.199 1.00 43.03 85 SER A C 1
ATOM 672 O O . SER A 1 85 ? 5.085 -17.379 -4.388 1.00 43.03 85 SER A O 1
ATOM 674 N N . SER A 1 86 ? 4.731 -16.801 -2.283 1.00 40.38 86 SER A N 1
ATOM 675 C CA . SER A 1 86 ? 4.093 -15.513 -2.662 1.00 40.38 86 SER A CA 1
ATOM 676 C C . SER A 1 86 ? 4.745 -14.328 -1.969 1.00 40.38 86 SER A C 1
ATOM 678 O O . SER A 1 86 ? 4.172 -13.625 -1.136 1.00 40.38 86 SER A O 1
ATOM 680 N N . ARG A 1 87 ? 5.989 -14.073 -2.365 1.00 46.41 87 ARG A N 1
ATOM 681 C CA . ARG A 1 87 ? 6.712 -12.850 -2.013 1.00 46.41 87 ARG A CA 1
ATOM 682 C C . ARG A 1 87 ? 6.385 -11.758 -3.022 1.00 46.41 87 ARG A C 1
ATOM 684 O O . ARG A 1 87 ? 7.297 -11.253 -3.642 1.00 46.41 87 ARG A O 1
ATOM 691 N N . ILE A 1 88 ? 5.110 -11.440 -3.233 1.00 47.09 88 ILE A N 1
ATOM 692 C CA . ILE A 1 88 ? 4.729 -10.236 -3.996 1.00 47.09 88 ILE A CA 1
ATOM 693 C C . ILE A 1 88 ? 4.785 -9.013 -3.066 1.00 47.09 88 ILE A C 1
ATOM 695 O O . ILE A 1 88 ? 5.058 -7.904 -3.510 1.00 47.09 88 ILE A O 1
ATOM 699 N N . LEU A 1 89 ? 4.603 -9.219 -1.755 1.00 51.38 89 LEU A N 1
ATOM 700 C CA . LEU A 1 89 ? 4.750 -8.182 -0.740 1.00 51.38 89 LEU A CA 1
ATOM 701 C C . LEU A 1 89 ? 5.957 -8.469 0.171 1.00 51.38 89 LEU A C 1
ATOM 703 O O . LEU A 1 89 ? 6.248 -9.634 0.467 1.00 51.38 89 LEU A O 1
ATOM 707 N N . PRO A 1 90 ? 6.677 -7.425 0.624 1.00 58.25 90 PRO A N 1
ATOM 708 C CA . PRO A 1 90 ? 7.786 -7.583 1.557 1.00 58.25 90 PRO A CA 1
ATOM 709 C C . PRO A 1 90 ? 7.303 -8.238 2.858 1.00 58.25 90 PRO A C 1
ATOM 711 O O . PRO A 1 90 ? 6.198 -7.977 3.326 1.00 58.25 90 PRO A O 1
ATOM 714 N N . SER A 1 91 ? 8.154 -9.055 3.493 1.00 61.84 91 SER A N 1
ATOM 715 C CA . SER A 1 91 ? 7.830 -9.753 4.754 1.00 61.84 91 SER A CA 1
ATOM 716 C C . SER A 1 91 ? 7.379 -8.818 5.882 1.00 61.84 91 SER A C 1
ATOM 718 O O . SER A 1 91 ? 6.656 -9.226 6.789 1.00 61.84 91 SER A O 1
ATOM 720 N N . PHE A 1 92 ? 7.772 -7.547 5.797 1.00 65.56 92 PHE A N 1
ATOM 721 C CA . PHE A 1 92 ? 7.279 -6.469 6.640 1.00 65.56 92 PHE A CA 1
ATOM 722 C C . PHE A 1 92 ? 5.749 -6.338 6.607 1.00 65.56 92 PHE A C 1
ATOM 724 O O . PHE A 1 92 ? 5.152 -6.161 7.663 1.00 65.56 92 PHE A O 1
ATOM 731 N N . THR A 1 93 ? 5.096 -6.490 5.450 1.00 69.69 93 THR A N 1
ATOM 732 C CA . THR A 1 93 ? 3.640 -6.327 5.340 1.00 69.69 93 THR A CA 1
ATOM 733 C C . THR A 1 93 ? 2.883 -7.405 6.106 1.00 69.69 93 THR A C 1
ATOM 735 O O . THR A 1 93 ? 1.925 -7.093 6.806 1.00 69.69 93 THR A O 1
ATOM 738 N N . TYR A 1 94 ? 3.334 -8.660 6.050 1.00 74.81 94 TYR A N 1
ATOM 739 C CA . TYR A 1 94 ? 2.692 -9.748 6.796 1.00 74.81 94 TYR A CA 1
ATOM 740 C C . TYR A 1 94 ? 2.911 -9.613 8.308 1.00 74.81 94 TYR A C 1
ATOM 742 O O . TYR A 1 94 ? 1.994 -9.860 9.094 1.00 74.81 94 TYR A O 1
ATOM 750 N N . LYS A 1 95 ? 4.097 -9.146 8.728 1.00 79.50 95 LYS A N 1
ATOM 751 C CA . LYS A 1 95 ? 4.362 -8.795 10.133 1.00 79.50 95 LYS A CA 1
ATOM 752 C C . LYS A 1 95 ? 3.461 -7.651 10.594 1.00 79.50 95 LYS A C 1
ATOM 754 O O . LYS A 1 95 ? 2.806 -7.778 11.621 1.00 79.50 95 LYS A O 1
ATOM 759 N N . ALA A 1 96 ? 3.378 -6.577 9.813 1.00 80.88 96 ALA A N 1
ATOM 760 C CA . ALA A 1 96 ? 2.527 -5.430 10.106 1.00 80.88 96 ALA A CA 1
ATOM 761 C C . ALA A 1 96 ? 1.045 -5.826 10.199 1.00 80.88 96 ALA A C 1
ATOM 763 O O . ALA A 1 96 ? 0.383 -5.445 11.159 1.00 80.88 96 ALA A O 1
ATOM 764 N N . ALA A 1 97 ? 0.545 -6.649 9.269 1.00 83.00 97 ALA A N 1
ATOM 765 C CA . ALA A 1 97 ? -0.819 -7.174 9.312 1.00 83.00 97 ALA A CA 1
ATOM 766 C C . ALA A 1 97 ? -1.071 -8.017 10.573 1.00 83.00 97 ALA A C 1
ATOM 768 O O . ALA A 1 97 ? -2.089 -7.838 11.237 1.00 83.00 97 ALA A O 1
ATOM 769 N N . SER A 1 98 ? -0.119 -8.876 10.951 1.00 86.88 98 SER A N 1
ATOM 770 C CA . SER A 1 98 ? -0.215 -9.690 12.170 1.00 86.88 98 SER A CA 1
ATOM 771 C C . SER A 1 98 ? -0.267 -8.817 13.429 1.00 86.88 98 SER A C 1
ATOM 773 O O . SER A 1 98 ? -1.156 -8.987 14.260 1.00 86.88 98 SER A O 1
ATOM 775 N N . TYR A 1 99 ? 0.633 -7.835 13.554 1.00 89.19 99 TYR A N 1
ATOM 776 C CA . TYR A 1 99 ? 0.618 -6.896 14.679 1.00 89.19 99 TYR A CA 1
ATOM 777 C C . TYR A 1 99 ? -0.665 -6.060 14.714 1.00 89.19 99 TYR A C 1
ATOM 779 O O . TYR A 1 99 ? -1.241 -5.886 15.784 1.00 89.19 99 TYR A O 1
ATOM 787 N N . ALA A 1 100 ? -1.152 -5.594 13.561 1.00 86.81 100 ALA A N 1
ATOM 788 C CA . ALA A 1 100 ? -2.408 -4.856 13.470 1.00 86.81 100 ALA A CA 1
ATOM 789 C C . ALA A 1 100 ? -3.602 -5.706 13.931 1.00 86.81 100 ALA A C 1
ATOM 791 O O . ALA A 1 100 ? -4.409 -5.234 14.731 1.00 86.81 100 ALA A O 1
ATOM 792 N N . GLY A 1 101 ? -3.680 -6.970 13.499 1.00 86.25 101 GLY A N 1
ATOM 793 C CA . GLY A 1 101 ? -4.699 -7.917 13.959 1.00 86.25 101 GLY A CA 1
ATOM 794 C C . GLY A 1 101 ? -4.641 -8.146 15.472 1.00 86.25 101 GLY A C 1
ATOM 795 O O . GLY A 1 101 ? -5.666 -8.053 16.145 1.00 86.25 101 GLY A O 1
ATOM 796 N N . ALA A 1 102 ? -3.445 -8.358 16.032 1.00 90.50 102 ALA A N 1
ATOM 797 C CA . ALA A 1 102 ? -3.259 -8.523 17.476 1.00 90.50 102 ALA A CA 1
ATOM 798 C C . ALA A 1 102 ? -3.687 -7.278 18.274 1.00 90.50 102 ALA A C 1
ATOM 800 O O . ALA A 1 102 ? -4.427 -7.401 19.250 1.00 90.50 102 ALA A O 1
ATOM 801 N N . ILE A 1 103 ? -3.271 -6.082 17.843 1.00 89.94 103 ILE A N 1
ATOM 802 C CA . ILE A 1 103 ? -3.661 -4.814 18.477 1.00 89.94 103 ILE A CA 1
ATOM 803 C C . ILE A 1 103 ? -5.183 -4.647 18.434 1.00 89.94 103 ILE A C 1
ATOM 805 O O . ILE A 1 103 ? -5.788 -4.314 19.453 1.00 89.94 103 ILE A O 1
ATOM 809 N N . LEU A 1 104 ? -5.813 -4.931 17.290 1.00 88.12 104 LEU A N 1
ATOM 810 C CA . LEU A 1 104 ? -7.263 -4.839 17.131 1.00 88.12 104 LEU A CA 1
ATOM 811 C C . LEU A 1 104 ? -8.003 -5.770 18.107 1.00 88.12 104 LEU A C 1
ATOM 813 O O . LEU A 1 104 ? -8.962 -5.337 18.747 1.00 88.12 104 LEU A O 1
ATOM 817 N N . VAL A 1 105 ? -7.536 -7.014 18.279 1.00 91.75 105 VAL A N 1
ATOM 818 C CA . VAL A 1 105 ? -8.107 -7.961 19.254 1.00 91.75 105 VAL A CA 1
ATOM 819 C C . VAL A 1 105 ? -7.946 -7.438 20.680 1.00 91.75 105 VAL A C 1
ATOM 821 O O . VAL A 1 105 ? -8.932 -7.379 21.411 1.00 91.75 105 VAL A O 1
ATOM 824 N N . VAL A 1 106 ? -6.739 -7.018 21.075 1.00 92.19 106 VAL A N 1
ATOM 825 C CA . VAL A 1 106 ? -6.467 -6.530 22.439 1.00 92.19 106 VAL A CA 1
ATOM 826 C C . VAL A 1 106 ? -7.337 -5.318 22.772 1.00 92.19 106 VAL A C 1
ATOM 828 O O . VAL A 1 106 ? -8.001 -5.310 23.809 1.00 92.19 106 VAL A O 1
ATOM 831 N N . LEU A 1 107 ? -7.395 -4.324 21.881 1.00 89.19 107 LEU A N 1
ATOM 832 C CA . LEU A 1 107 ? -8.237 -3.142 22.071 1.00 89.19 107 LEU A CA 1
ATOM 833 C C . LEU A 1 107 ? -9.714 -3.526 22.187 1.00 89.19 107 LEU A C 1
ATOM 835 O O . LEU A 1 107 ? -10.403 -3.057 23.092 1.00 89.19 107 LEU A O 1
ATOM 839 N N . SER A 1 108 ? -10.192 -4.422 21.325 1.00 89.69 108 SER A N 1
ATOM 840 C CA . SER A 1 108 ? -11.593 -4.849 21.334 1.00 89.69 108 SER A CA 1
ATOM 841 C C . SER A 1 108 ? -11.953 -5.629 22.605 1.00 89.69 108 SER A C 1
ATOM 843 O O . SER A 1 108 ? -13.018 -5.404 23.176 1.00 89.69 108 SER A O 1
ATOM 845 N N . VAL A 1 109 ? -11.056 -6.476 23.122 1.00 90.81 109 VAL A N 1
ATOM 846 C CA . VAL A 1 109 ? -11.249 -7.177 24.406 1.00 90.81 109 VAL A CA 1
ATOM 847 C C . VAL A 1 109 ? -11.296 -6.192 25.579 1.00 90.81 109 VAL A C 1
ATOM 849 O O . VAL A 1 109 ? -12.157 -6.332 26.449 1.00 90.81 109 VAL A O 1
ATOM 852 N N . ILE A 1 110 ? -10.440 -5.162 25.588 1.00 89.06 110 ILE A N 1
ATOM 853 C CA . ILE A 1 110 ? -10.483 -4.091 26.601 1.00 89.06 110 ILE A CA 1
ATOM 854 C C . ILE A 1 110 ? -11.827 -3.345 26.541 1.00 89.06 110 ILE A C 1
ATOM 856 O O . ILE A 1 110 ? -12.443 -3.104 27.583 1.00 89.06 110 ILE A O 1
ATOM 860 N N . GLY A 1 111 ? -12.318 -3.031 25.338 1.00 85.62 111 GLY A N 1
ATOM 861 C CA . GLY A 1 111 ? -13.633 -2.413 25.137 1.00 85.62 111 GLY A CA 1
ATOM 862 C C . GLY A 1 111 ? -14.784 -3.292 25.637 1.00 85.62 111 GLY A C 1
ATOM 863 O O . GLY A 1 111 ? -15.669 -2.815 26.353 1.00 85.62 111 GLY A O 1
ATOM 864 N N . LEU A 1 112 ? -14.738 -4.594 25.337 1.00 89.38 112 LEU A N 1
ATOM 865 C CA . LEU A 1 112 ? -15.731 -5.571 25.791 1.00 89.38 112 LEU A CA 1
ATOM 866 C C . LEU A 1 112 ? -15.754 -5.687 27.321 1.00 89.38 112 LEU A C 1
ATOM 868 O O . LEU A 1 112 ? -16.824 -5.671 27.936 1.00 89.38 112 LEU A O 1
ATOM 872 N N . TYR A 1 113 ? -14.572 -5.752 27.936 1.00 88.00 113 TYR A N 1
ATOM 873 C CA . TYR A 1 113 ? -14.409 -5.772 29.387 1.00 88.00 113 TYR A CA 1
ATOM 874 C C . TYR A 1 113 ? -14.980 -4.498 30.031 1.00 88.00 113 TYR A C 1
ATOM 876 O O . TYR A 1 113 ? -15.772 -4.577 30.975 1.00 88.00 113 TYR A O 1
ATOM 884 N N . GLY A 1 114 ? -14.677 -3.327 29.459 1.00 84.56 114 GLY A N 1
ATOM 885 C CA . GLY A 1 114 ? -15.237 -2.046 29.890 1.00 84.56 114 GLY A CA 1
ATOM 886 C C . GLY A 1 114 ? -16.769 -2.010 29.836 1.00 84.56 114 GLY A C 1
ATOM 887 O O . GLY A 1 114 ? -17.406 -1.521 30.773 1.00 84.56 114 GLY A O 1
ATOM 888 N N . LEU A 1 115 ? -17.387 -2.574 28.793 1.00 84.12 115 LEU A N 1
ATOM 889 C CA . LEU A 1 115 ? -18.850 -2.652 28.677 1.00 84.12 115 LEU A CA 1
ATOM 890 C C . LEU A 1 115 ? -19.493 -3.614 29.670 1.00 84.12 115 LEU A C 1
ATOM 892 O O . LEU A 1 115 ? -20.596 -3.348 30.166 1.00 84.12 115 LEU A O 1
ATOM 896 N N . HIS A 1 116 ? -18.821 -4.725 29.967 1.00 85.62 116 HIS A N 1
ATOM 897 C CA . HIS A 1 116 ? -19.301 -5.683 30.954 1.00 85.62 116 HIS A CA 1
ATOM 898 C C . HIS A 1 116 ? -19.317 -5.057 32.356 1.00 85.62 116 HIS A C 1
ATOM 900 O O . HIS A 1 116 ? -20.316 -5.140 33.074 1.00 85.62 116 HIS A O 1
ATOM 906 N N . GLN A 1 117 ? -18.256 -4.326 32.707 1.00 82.00 117 GLN A N 1
ATOM 907 C CA . GLN A 1 117 ? -18.104 -3.715 34.028 1.00 82.00 117 GLN A CA 1
ATOM 908 C C . GLN A 1 117 ? -18.894 -2.407 34.212 1.00 82.00 117 GLN A C 1
ATOM 910 O O . GLN A 1 117 ? -18.990 -1.890 35.326 1.00 82.00 117 GLN A O 1
ATOM 915 N N . GLN A 1 118 ? -19.536 -1.901 33.152 1.00 77.75 118 GLN A N 1
ATOM 916 C CA . GLN A 1 118 ? -20.284 -0.641 33.158 1.00 77.75 118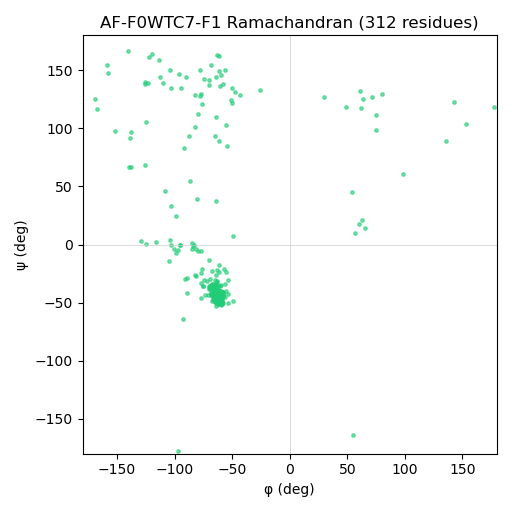 GLN A CA 1
ATOM 917 C C . GLN A 1 118 ? -21.338 -0.569 34.274 1.00 77.75 118 GLN A C 1
ATOM 919 O O . GLN A 1 118 ? -21.441 0.459 34.937 1.00 77.75 118 GLN A O 1
ATOM 924 N N . ARG A 1 119 ? -22.100 -1.649 34.521 1.00 68.44 119 ARG A N 1
ATOM 925 C CA . ARG A 1 119 ? -23.122 -1.653 35.588 1.00 68.44 119 ARG A CA 1
ATOM 926 C C . ARG A 1 119 ? -22.487 -1.506 36.971 1.00 68.44 119 ARG A C 1
ATOM 928 O O . ARG A 1 119 ? -22.931 -0.661 37.733 1.00 68.44 119 ARG A O 1
ATOM 935 N N . MET A 1 120 ? -21.416 -2.251 37.245 1.00 67.69 120 MET A N 1
ATOM 936 C CA . MET A 1 120 ? -20.709 -2.213 38.532 1.00 67.69 120 MET A CA 1
ATOM 937 C C . MET A 1 120 ? -20.025 -0.862 38.785 1.00 67.69 120 MET A C 1
ATOM 939 O O . MET A 1 120 ? -20.053 -0.354 39.904 1.00 67.69 120 MET A O 1
ATOM 943 N N . CYS A 1 121 ? -19.434 -0.246 37.757 1.00 72.62 121 CYS A N 1
ATOM 944 C CA . CYS A 1 121 ? -18.825 1.082 37.874 1.00 72.62 121 CYS A CA 1
ATOM 945 C C . CYS A 1 121 ? -19.865 2.174 38.165 1.00 72.62 121 CYS A C 1
ATOM 947 O O . CYS A 1 121 ? -19.625 3.015 39.030 1.00 72.62 121 CYS A O 1
ATOM 949 N N . VAL A 1 122 ? -21.024 2.129 37.496 1.00 66.62 122 VAL A N 1
ATOM 950 C CA . VAL A 1 122 ? -22.126 3.082 37.717 1.00 66.62 122 VAL A CA 1
ATOM 951 C C . VAL A 1 122 ? -22.724 2.917 39.116 1.00 66.62 122 VAL A C 1
ATOM 953 O O . VAL A 1 122 ? -22.937 3.917 39.794 1.00 66.62 122 VAL A O 1
ATOM 956 N N . THR A 1 123 ? -22.926 1.685 39.594 1.00 60.38 123 THR A N 1
ATOM 957 C CA . THR A 1 123 ? -23.467 1.449 40.946 1.00 60.38 123 THR A CA 1
ATOM 958 C C . THR A 1 123 ? -22.499 1.831 42.064 1.00 60.38 123 THR A C 1
ATOM 960 O O . THR A 1 123 ? -22.942 2.204 43.143 1.00 60.38 123 THR A O 1
ATOM 963 N N . LEU A 1 124 ? -21.184 1.744 41.829 1.00 71.81 124 LEU A N 1
ATOM 964 C CA . LEU A 1 124 ? -20.150 2.065 42.823 1.00 71.81 124 LEU A CA 1
ATOM 965 C C . LEU A 1 124 ? -19.618 3.505 42.716 1.00 71.81 124 LEU A C 1
ATOM 967 O O . LEU A 1 124 ? -18.710 3.865 43.463 1.00 71.81 124 LEU A O 1
ATOM 971 N N . GLY A 1 125 ? -20.113 4.309 41.766 1.00 74.06 125 GLY A N 1
ATOM 972 C CA . GLY A 1 125 ? -19.615 5.667 41.511 1.00 74.06 125 GLY A CA 1
ATOM 973 C C . GLY A 1 125 ? -18.144 5.728 41.068 1.00 74.06 125 GLY A C 1
ATOM 974 O O . GLY A 1 125 ? -17.495 6.764 41.213 1.00 74.06 125 GLY A O 1
ATOM 975 N N . LYS A 1 126 ? -17.585 4.625 40.550 1.00 77.81 126 LYS A N 1
ATOM 976 C CA . LYS A 1 126 ? -16.173 4.526 40.139 1.00 77.81 126 LYS A CA 1
ATOM 977 C C . LYS A 1 126 ? -16.016 4.777 38.639 1.00 77.81 126 LYS A C 1
ATOM 979 O O . LYS A 1 126 ? -16.867 4.401 37.836 1.00 77.81 126 LYS A O 1
ATOM 984 N N . ARG A 1 127 ? -14.889 5.378 38.240 1.00 79.19 127 ARG A N 1
ATOM 985 C CA . ARG A 1 127 ? -14.566 5.643 36.826 1.00 79.19 127 ARG A CA 1
ATOM 986 C C . ARG A 1 127 ? -14.257 4.343 36.075 1.00 79.19 127 ARG A C 1
ATOM 988 O O . ARG A 1 127 ? -13.532 3.488 36.580 1.00 79.19 127 ARG A O 1
ATOM 995 N N . ASN A 1 128 ? -14.772 4.216 34.852 1.00 82.19 128 ASN A N 1
ATOM 996 C CA . ASN A 1 128 ? -14.506 3.081 33.967 1.00 82.19 128 ASN A CA 1
ATOM 997 C C . ASN A 1 128 ? -13.301 3.376 33.061 1.00 82.19 128 ASN A C 1
ATOM 999 O O . ASN A 1 128 ? -13.453 3.820 31.922 1.00 82.19 128 ASN A O 1
ATOM 1003 N N . TYR A 1 129 ? -12.096 3.156 33.589 1.00 80.75 129 TYR A N 1
ATOM 1004 C CA . TYR A 1 129 ? -10.849 3.416 32.864 1.00 80.75 129 TYR A CA 1
ATOM 1005 C C . TYR A 1 129 ? -10.687 2.536 31.617 1.00 80.75 129 TYR A C 1
ATOM 1007 O O . TYR A 1 129 ? -10.155 3.011 30.624 1.00 80.75 129 TYR A O 1
ATOM 1015 N N . ALA A 1 130 ? -11.196 1.298 31.624 1.00 81.62 130 ALA A N 1
ATOM 1016 C CA . ALA A 1 130 ? -11.097 0.391 30.478 1.00 81.62 130 ALA A CA 1
ATOM 1017 C C . ALA A 1 130 ? -11.889 0.903 29.265 1.00 81.62 130 ALA A C 1
ATOM 1019 O O . ALA A 1 130 ? -11.356 0.963 28.157 1.00 81.62 130 ALA A O 1
ATOM 1020 N N . LEU A 1 131 ? -13.135 1.340 29.482 1.00 79.69 131 LEU A N 1
ATOM 1021 C CA . LEU A 1 131 ? -13.943 1.948 28.424 1.00 79.69 131 LEU A CA 1
ATOM 1022 C C . LEU A 1 131 ? -13.314 3.262 27.936 1.00 79.69 131 LEU A C 1
ATOM 1024 O O . LEU A 1 131 ? -13.233 3.488 26.734 1.00 79.69 131 LEU A O 1
ATOM 1028 N N . ALA A 1 132 ? -12.813 4.099 28.852 1.00 81.25 132 ALA A N 1
ATOM 1029 C CA . ALA A 1 132 ? -12.144 5.348 28.488 1.00 81.25 132 ALA A CA 1
ATOM 1030 C C . ALA A 1 132 ? -10.880 5.109 27.640 1.00 81.25 132 ALA A C 1
ATOM 1032 O O . ALA A 1 132 ? -10.687 5.774 26.624 1.00 81.25 132 ALA A O 1
ATOM 1033 N N . SER A 1 133 ? -10.045 4.131 28.006 1.00 83.62 133 SER A N 1
ATOM 1034 C CA . SER A 1 133 ? -8.862 3.751 27.228 1.00 83.62 133 SER A CA 1
ATOM 1035 C C . SER A 1 133 ? -9.228 3.201 25.851 1.00 83.62 133 SER A C 1
ATOM 1037 O O . SER A 1 133 ? -8.590 3.581 24.873 1.00 83.62 133 SER A O 1
ATOM 1039 N N . PHE A 1 134 ? -10.267 2.364 25.750 1.00 84.88 134 PHE A N 1
ATOM 1040 C CA . PHE A 1 134 ? -10.773 1.892 24.459 1.00 84.88 134 PHE A CA 1
ATOM 1041 C C . PHE A 1 134 ? -11.206 3.057 23.563 1.00 84.88 134 PHE A C 1
ATOM 1043 O O . PHE A 1 134 ? -10.839 3.089 22.391 1.00 84.88 134 PHE A O 1
ATOM 1050 N N . VAL A 1 135 ? -11.918 4.040 24.123 1.00 84.44 135 VAL A N 1
ATOM 1051 C CA . VAL A 1 135 ? -12.380 5.208 23.367 1.00 84.44 135 VAL A CA 1
ATOM 1052 C C . VAL A 1 135 ? -11.209 6.062 22.881 1.00 84.44 135 VAL A C 1
ATOM 1054 O O . VAL A 1 135 ? -11.121 6.366 21.695 1.00 84.44 135 VAL A O 1
ATOM 1057 N N . ILE A 1 136 ? -10.267 6.399 23.765 1.00 86.06 136 ILE A N 1
ATOM 1058 C CA . ILE A 1 136 ? -9.108 7.240 23.420 1.00 86.06 136 ILE A CA 1
ATOM 1059 C C . ILE A 1 136 ? -8.227 6.560 22.364 1.00 86.06 136 ILE A C 1
ATOM 1061 O O . ILE A 1 136 ? -7.851 7.189 21.374 1.00 86.06 136 ILE A O 1
ATOM 1065 N N . LEU A 1 137 ? -7.914 5.273 22.548 1.00 84.75 137 LEU A N 1
ATOM 1066 C CA . LEU A 1 137 ? -7.096 4.516 21.597 1.00 84.75 137 LEU A CA 1
ATOM 1067 C C . LEU A 1 137 ? -7.839 4.283 20.278 1.00 84.75 137 LEU A C 1
ATOM 1069 O O . LEU A 1 137 ? -7.221 4.331 19.217 1.00 84.75 137 LEU A O 1
ATOM 1073 N N . GLY A 1 138 ? -9.160 4.095 20.335 1.00 83.44 138 GLY A N 1
ATOM 1074 C CA . GLY A 1 138 ? -10.029 4.020 19.166 1.00 83.44 138 GLY A CA 1
ATOM 1075 C C . GLY A 1 138 ? -9.975 5.301 18.339 1.00 83.44 138 GLY A C 1
ATOM 1076 O O . GLY A 1 138 ? -9.660 5.239 17.153 1.00 83.44 138 GLY A O 1
ATOM 1077 N N . ILE A 1 139 ? -10.186 6.462 18.966 1.00 84.88 139 ILE A N 1
ATOM 1078 C CA . ILE A 1 139 ? -10.099 7.770 18.298 1.00 84.88 139 ILE A CA 1
ATOM 1079 C C . ILE A 1 139 ? -8.701 7.971 17.700 1.00 84.88 139 ILE A C 1
ATOM 1081 O O . ILE A 1 139 ? -8.584 8.266 16.509 1.00 84.88 139 ILE A O 1
ATOM 1085 N N . GLY A 1 140 ? -7.636 7.737 18.474 1.00 84.38 140 GLY A N 1
ATOM 1086 C CA . GLY A 1 140 ? -6.262 7.840 17.972 1.00 84.38 140 GLY A CA 1
ATOM 1087 C C . GLY A 1 140 ? -6.013 6.947 16.750 1.00 84.38 140 GLY A C 1
ATOM 1088 O O . GLY A 1 140 ? -5.483 7.409 15.739 1.00 84.38 140 GLY A O 1
ATOM 1089 N N . GLY A 1 141 ? -6.478 5.697 16.800 1.00 82.31 141 GLY A N 1
ATOM 1090 C CA . GLY A 1 141 ? -6.417 4.765 15.676 1.00 82.31 141 GLY A CA 1
ATOM 1091 C C . GLY A 1 141 ? -7.182 5.261 14.446 1.00 82.31 141 GLY A C 1
ATOM 1092 O O . GLY A 1 141 ? -6.644 5.216 13.340 1.00 82.31 141 GLY A O 1
ATOM 1093 N N . THR A 1 142 ? -8.397 5.794 14.619 1.00 83.81 142 THR A N 1
ATOM 1094 C CA . THR A 1 142 ? -9.185 6.331 13.494 1.00 83.81 142 THR A CA 1
ATOM 1095 C C . THR A 1 142 ? -8.514 7.502 12.800 1.00 83.81 142 THR A C 1
ATOM 1097 O O . THR A 1 142 ? -8.511 7.545 11.572 1.00 83.81 142 THR A O 1
ATOM 1100 N N . VAL A 1 143 ? -7.899 8.415 13.558 1.00 84.94 143 VAL A N 1
ATOM 1101 C CA . VAL A 1 143 ? -7.183 9.566 12.994 1.00 84.94 143 VAL A CA 1
ATOM 1102 C C . VAL A 1 143 ? -6.010 9.087 12.143 1.00 84.94 143 VAL A C 1
ATOM 1104 O O . VAL A 1 143 ? -5.856 9.528 11.007 1.00 84.94 143 VAL A O 1
ATOM 1107 N N . ILE A 1 144 ? -5.223 8.135 12.651 1.00 85.50 144 ILE A N 1
ATOM 1108 C CA . ILE A 1 144 ? -4.082 7.570 11.918 1.00 85.50 144 ILE A CA 1
ATOM 1109 C C . ILE A 1 144 ? -4.547 6.878 10.630 1.00 85.50 144 ILE A C 1
ATOM 1111 O O . ILE A 1 144 ? -3.972 7.115 9.567 1.00 85.50 144 ILE A O 1
ATOM 1115 N N . VAL A 1 145 ? -5.598 6.054 10.698 1.00 84.81 145 VAL A N 1
ATOM 1116 C CA . VAL A 1 145 ? -6.134 5.339 9.527 1.00 84.81 145 VAL A CA 1
ATOM 1117 C C . VAL A 1 145 ? -6.713 6.310 8.496 1.00 84.81 145 VAL A C 1
ATOM 1119 O O . VAL A 1 145 ? -6.450 6.150 7.306 1.00 84.81 145 VAL A O 1
ATOM 1122 N N . ALA A 1 146 ? -7.443 7.340 8.928 1.00 81.69 146 ALA A N 1
ATOM 1123 C CA . ALA A 1 146 ? -7.991 8.355 8.033 1.00 81.69 146 ALA A CA 1
ATOM 1124 C C . ALA A 1 146 ? -6.881 9.161 7.341 1.00 81.69 146 ALA A C 1
ATOM 1126 O O . ALA A 1 146 ? -6.938 9.357 6.128 1.00 81.69 146 ALA A O 1
ATOM 1127 N N . LEU A 1 147 ? -5.837 9.568 8.074 1.00 84.06 147 LEU A N 1
ATOM 1128 C CA . LEU A 1 147 ? -4.668 10.239 7.495 1.00 84.06 147 LEU A CA 1
ATOM 1129 C C . LEU A 1 147 ? -3.947 9.340 6.485 1.00 84.06 147 LEU A C 1
ATOM 1131 O O . LEU A 1 147 ? -3.645 9.786 5.379 1.00 84.06 147 LEU A O 1
ATOM 1135 N N . ALA A 1 148 ? -3.726 8.067 6.820 1.00 82.75 148 ALA A N 1
ATOM 1136 C CA . ALA A 1 148 ? -3.134 7.097 5.900 1.00 82.75 148 ALA A CA 1
ATOM 1137 C C . ALA A 1 148 ? -3.998 6.895 4.641 1.00 82.75 148 ALA A C 1
ATOM 1139 O O . ALA A 1 148 ? -3.464 6.826 3.533 1.00 82.75 148 ALA A O 1
ATOM 1140 N N . GLY A 1 149 ? -5.325 6.856 4.795 1.00 80.56 149 GLY A N 1
ATOM 1141 C CA . GLY A 1 149 ? -6.279 6.784 3.690 1.00 80.56 149 GLY A CA 1
ATOM 1142 C C . GLY A 1 149 ? -6.209 8.003 2.771 1.00 80.56 149 GLY A C 1
ATOM 1143 O O . GLY A 1 149 ? -6.092 7.848 1.556 1.00 80.56 149 GLY A O 1
ATOM 1144 N N . SER A 1 150 ? -6.184 9.209 3.340 1.00 85.19 150 SER A N 1
ATOM 1145 C CA . SER A 1 150 ? -6.020 10.462 2.591 1.00 85.19 150 SER A CA 1
ATOM 1146 C C . SER A 1 150 ? -4.697 10.506 1.825 1.00 85.19 150 SER A C 1
ATOM 1148 O O . SER A 1 150 ? -4.674 10.871 0.650 1.00 85.19 150 SER A O 1
ATOM 1150 N N . ILE A 1 151 ? -3.598 10.068 2.451 1.00 86.12 151 ILE A N 1
ATOM 1151 C CA . ILE A 1 151 ? -2.291 9.957 1.788 1.00 86.12 151 ILE A CA 1
ATOM 1152 C C . ILE A 1 151 ? -2.350 8.936 0.644 1.00 86.12 151 ILE A C 1
ATOM 1154 O O . ILE A 1 151 ? -1.811 9.197 -0.428 1.00 86.12 151 ILE A O 1
ATOM 1158 N N . ALA A 1 152 ? -3.025 7.797 0.821 1.00 84.69 152 ALA A N 1
ATOM 1159 C CA . ALA A 1 152 ? -3.190 6.815 -0.249 1.00 84.69 152 ALA A CA 1
ATOM 1160 C C . ALA A 1 152 ? -3.979 7.391 -1.439 1.00 84.69 152 ALA A C 1
ATOM 1162 O O . ALA A 1 152 ? -3.579 7.195 -2.585 1.00 84.69 152 ALA A O 1
ATOM 1163 N N . ILE A 1 153 ? -5.042 8.164 -1.200 1.00 87.38 153 ILE A N 1
ATOM 1164 C CA . ILE A 1 153 ? -5.783 8.848 -2.274 1.00 87.38 153 ILE A CA 1
ATOM 1165 C C . ILE A 1 153 ? -4.875 9.848 -3.007 1.00 87.38 153 ILE A C 1
ATOM 1167 O O . ILE A 1 153 ? -4.832 9.835 -4.238 1.00 87.38 153 ILE A O 1
ATOM 1171 N N . LEU A 1 154 ? -4.078 10.635 -2.278 1.00 88.31 154 LEU A N 1
ATOM 1172 C CA . LEU A 1 154 ? -3.095 11.543 -2.878 1.00 88.31 154 LEU A CA 1
ATOM 1173 C C . LEU A 1 154 ? -2.068 10.784 -3.741 1.00 88.31 154 LEU A C 1
ATOM 1175 O O . LEU A 1 154 ? -1.768 11.183 -4.866 1.00 88.31 154 LEU A O 1
ATOM 1179 N N . LEU A 1 155 ? -1.558 9.648 -3.257 1.00 86.62 155 LEU A N 1
ATOM 1180 C CA . LEU A 1 155 ? -0.643 8.793 -4.020 1.00 86.62 155 LEU A CA 1
ATOM 1181 C C . LEU A 1 155 ? -1.305 8.180 -5.263 1.00 86.62 155 LEU A C 1
ATOM 1183 O O . LEU A 1 155 ? -0.626 7.964 -6.265 1.00 86.62 155 LEU A O 1
ATOM 1187 N N . CYS A 1 156 ? -2.615 7.923 -5.242 1.00 88.19 156 CYS A N 1
ATOM 1188 C CA . CYS A 1 156 ? -3.368 7.474 -6.417 1.00 88.19 156 CYS A CA 1
ATOM 1189 C C . CYS A 1 156 ? -3.378 8.539 -7.527 1.00 88.19 156 CYS A C 1
ATOM 1191 O O . CYS A 1 156 ? -3.223 8.200 -8.706 1.00 88.19 156 CYS A O 1
ATOM 1193 N N . GLU A 1 157 ? -3.529 9.815 -7.167 1.00 88.69 157 GLU A N 1
ATOM 1194 C CA . GLU A 1 157 ? -3.435 10.935 -8.111 1.00 88.69 157 GLU A CA 1
ATOM 1195 C C . GLU A 1 157 ? -2.015 11.074 -8.660 1.00 88.69 157 GLU A C 1
ATOM 1197 O O . GLU A 1 157 ? -1.828 11.062 -9.875 1.00 88.69 157 GLU A O 1
ATOM 1202 N N . ILE A 1 158 ? -1.003 11.049 -7.788 1.00 87.56 158 ILE A N 1
ATOM 1203 C CA . ILE A 1 158 ? 0.403 11.117 -8.211 1.00 87.56 158 ILE A CA 1
ATOM 1204 C C . ILE A 1 158 ? 0.768 9.933 -9.123 1.00 87.56 158 ILE A C 1
ATOM 1206 O O . ILE A 1 158 ? 1.454 10.119 -10.125 1.00 87.56 158 ILE A O 1
ATOM 1210 N N . ALA A 1 159 ? 0.283 8.719 -8.842 1.00 86.69 159 ALA A N 1
ATOM 1211 C CA . ALA A 1 159 ? 0.510 7.548 -9.694 1.00 86.69 159 ALA A CA 1
ATOM 1212 C C . ALA A 1 159 ? -0.189 7.669 -11.062 1.00 86.69 159 ALA A C 1
ATOM 1214 O O . ALA A 1 159 ? 0.325 7.190 -12.078 1.00 86.69 159 ALA A O 1
ATOM 1215 N N . ARG A 1 160 ? -1.361 8.316 -11.109 1.00 88.94 160 ARG A N 1
ATOM 1216 C CA . ARG A 1 160 ? -2.069 8.625 -12.359 1.00 88.94 160 ARG A CA 1
ATOM 1217 C C . ARG A 1 160 ? -1.272 9.618 -13.201 1.00 88.94 160 ARG A C 1
ATOM 1219 O O . ARG A 1 160 ? -1.092 9.361 -14.391 1.00 88.94 160 ARG A O 1
ATOM 1226 N N . ASP A 1 161 ? -0.760 10.674 -12.580 1.00 88.00 161 ASP A N 1
ATOM 1227 C CA . ASP A 1 161 ? 0.060 11.689 -13.244 1.00 88.00 161 ASP A CA 1
ATOM 1228 C C . ASP A 1 161 ? 1.415 11.131 -13.676 1.00 88.00 161 ASP A C 1
ATOM 1230 O O . ASP A 1 161 ? 1.896 11.449 -14.762 1.00 88.00 161 ASP A O 1
ATOM 1234 N N . ALA A 1 162 ? 2.003 10.225 -12.891 1.00 84.81 162 ALA A N 1
ATOM 1235 C CA . ALA A 1 162 ? 3.215 9.508 -13.268 1.00 84.81 162 ALA A CA 1
ATOM 1236 C C . ALA A 1 162 ? 3.009 8.704 -14.557 1.00 84.81 162 ALA A C 1
ATOM 1238 O O . ALA A 1 162 ? 3.872 8.692 -15.437 1.00 84.81 162 ALA A O 1
ATOM 1239 N N . LYS A 1 163 ? 1.844 8.069 -14.728 1.00 86.00 163 LYS A N 1
ATOM 1240 C CA . LYS A 1 163 ? 1.537 7.310 -15.947 1.00 86.00 163 LYS A CA 1
ATOM 1241 C C . LYS A 1 163 ? 1.471 8.204 -17.194 1.00 86.00 163 LYS A C 1
ATOM 1243 O O . LYS A 1 163 ? 1.962 7.781 -18.237 1.00 86.00 163 LYS A O 1
ATOM 1248 N N . SER A 1 164 ? 0.872 9.395 -17.100 1.00 84.56 164 SER A N 1
ATOM 1249 C CA . SER A 1 164 ? 0.660 10.310 -18.239 1.00 84.56 164 SER A CA 1
ATOM 1250 C C . SER A 1 164 ? 1.814 11.288 -18.485 1.00 84.56 164 SER A C 1
ATOM 1252 O O . SER A 1 164 ? 2.023 11.714 -19.617 1.00 84.56 164 SER A O 1
ATOM 1254 N N . SER A 1 165 ? 2.559 11.653 -17.443 1.00 81.50 165 SER A N 1
ATOM 1255 C CA . SER A 1 165 ? 3.558 12.726 -17.456 1.00 81.50 165 SER A CA 1
ATOM 1256 C C . SER A 1 165 ? 4.811 12.335 -16.668 1.00 81.50 165 SER A C 1
ATOM 1258 O O . SER A 1 165 ? 5.133 12.892 -15.616 1.00 81.50 165 SER A O 1
ATOM 1260 N N . ALA A 1 166 ? 5.529 11.346 -17.201 1.00 72.81 166 ALA A N 1
ATOM 1261 C CA . ALA A 1 166 ? 6.740 10.796 -16.602 1.00 72.81 166 ALA A CA 1
ATOM 1262 C C . ALA A 1 166 ? 7.752 11.892 -16.223 1.00 72.81 166 ALA A C 1
ATOM 1264 O O . ALA A 1 166 ? 8.144 12.703 -17.060 1.00 72.81 166 ALA A O 1
ATOM 1265 N N . PHE A 1 167 ? 8.159 11.912 -14.950 1.00 71.31 167 PHE A N 1
ATOM 1266 C CA . PHE A 1 167 ? 9.187 12.805 -14.387 1.00 71.31 167 PHE A CA 1
ATOM 1267 C C . PHE A 1 167 ? 8.966 14.324 -14.547 1.00 71.31 167 PHE A C 1
ATOM 1269 O O . PHE A 1 167 ? 9.863 15.105 -14.210 1.00 71.31 167 PHE A O 1
ATOM 1276 N N . ARG A 1 168 ? 7.778 14.761 -14.995 1.00 75.50 168 ARG A N 1
ATOM 1277 C CA . ARG A 1 168 ? 7.474 16.176 -15.266 1.00 75.50 168 ARG A CA 1
ATOM 1278 C C . ARG A 1 168 ? 7.360 17.014 -13.994 1.00 75.50 168 ARG A C 1
ATOM 1280 O O . ARG A 1 168 ? 7.866 18.130 -13.942 1.00 75.50 168 ARG A O 1
ATOM 1287 N N . PHE A 1 169 ? 6.691 16.482 -12.974 1.00 74.62 169 PHE A N 1
ATOM 1288 C CA . PHE A 1 169 ? 6.443 17.175 -11.709 1.00 74.62 169 PHE A CA 1
ATOM 1289 C C . PHE A 1 169 ? 7.356 16.652 -10.596 1.00 74.62 169 PHE A C 1
ATOM 1291 O O . PHE A 1 169 ? 7.707 15.471 -10.573 1.00 74.62 169 PHE A O 1
ATOM 1298 N N . ARG A 1 170 ? 7.702 17.511 -9.624 1.00 73.38 170 ARG A N 1
ATOM 1299 C CA . ARG A 1 170 ? 8.535 17.128 -8.466 1.00 73.38 170 ARG A CA 1
ATOM 1300 C C . ARG A 1 170 ? 7.906 15.981 -7.662 1.00 73.38 170 ARG A C 1
ATOM 1302 O O . ARG A 1 170 ? 8.612 15.048 -7.303 1.00 73.38 170 ARG A O 1
ATOM 1309 N N . SER A 1 171 ? 6.589 16.004 -7.445 1.00 73.00 171 SER A N 1
ATOM 1310 C CA . SER A 1 171 ? 5.848 14.944 -6.739 1.00 73.00 171 SER A CA 1
ATOM 1311 C C . SER A 1 171 ? 5.928 13.589 -7.452 1.00 73.00 171 SER A C 1
ATOM 1313 O O . SER A 1 171 ? 6.252 12.582 -6.826 1.00 73.00 171 SER A O 1
ATOM 1315 N N . VAL A 1 172 ? 5.708 13.575 -8.770 1.00 80.88 172 VAL A N 1
ATOM 1316 C CA . VAL A 1 172 ? 5.844 12.388 -9.633 1.00 80.88 172 VAL A CA 1
ATOM 1317 C C . VAL A 1 172 ? 7.270 11.842 -9.589 1.00 80.88 172 VAL A C 1
ATOM 1319 O O . VAL A 1 172 ? 7.474 10.639 -9.442 1.00 80.88 172 VAL A O 1
ATOM 1322 N N . ARG A 1 173 ? 8.265 12.731 -9.660 1.00 76.06 173 ARG A N 1
ATOM 1323 C CA . ARG A 1 173 ? 9.682 12.369 -9.591 1.00 76.06 173 ARG A CA 1
ATOM 1324 C C . ARG A 1 173 ? 10.029 11.696 -8.262 1.00 76.06 173 ARG A C 1
ATOM 1326 O O . ARG A 1 173 ? 10.599 10.609 -8.274 1.00 76.06 173 ARG A O 1
ATOM 1333 N N . SER A 1 174 ? 9.662 12.300 -7.131 1.00 76.56 174 SER A N 1
ATOM 1334 C CA . SER A 1 174 ? 9.900 11.721 -5.802 1.00 76.56 174 SER A CA 1
ATOM 1335 C C . SER A 1 174 ? 9.190 10.377 -5.627 1.00 76.56 174 SER A C 1
ATOM 1337 O O . SER A 1 174 ? 9.777 9.437 -5.089 1.00 76.56 174 SER A O 1
ATOM 1339 N N . PHE A 1 175 ? 7.957 10.264 -6.124 1.00 81.31 175 PHE A N 1
ATOM 1340 C CA . PHE A 1 175 ? 7.192 9.022 -6.095 1.00 81.31 175 PHE A CA 1
ATOM 1341 C C . PHE A 1 175 ? 7.871 7.901 -6.892 1.00 81.31 175 PHE A C 1
ATOM 1343 O O . PHE A 1 175 ? 8.069 6.809 -6.362 1.00 81.31 175 PHE A O 1
ATOM 1350 N N . GLU A 1 176 ? 8.282 8.161 -8.135 1.00 81.88 176 GLU A N 1
ATOM 1351 C CA . GLU A 1 176 ? 8.949 7.146 -8.958 1.00 81.88 176 GLU A CA 1
ATOM 1352 C C . GLU A 1 176 ? 10.331 6.766 -8.422 1.00 81.88 176 GLU A C 1
ATOM 1354 O O . GLU A 1 176 ? 10.693 5.594 -8.485 1.00 81.88 176 GLU A O 1
ATOM 1359 N N . VAL A 1 177 ? 11.081 7.701 -7.831 1.00 79.81 177 VAL A N 1
ATOM 1360 C CA . VAL A 1 177 ? 12.340 7.377 -7.136 1.00 79.81 177 VAL A CA 1
ATOM 1361 C C . VAL A 1 177 ? 12.084 6.415 -5.975 1.00 79.81 177 VAL A C 1
ATOM 1363 O O . VAL A 1 177 ? 12.787 5.412 -5.845 1.00 79.81 177 VAL A O 1
ATOM 1366 N N . ALA A 1 178 ? 11.068 6.676 -5.148 1.00 79.25 178 ALA A N 1
ATOM 1367 C CA . ALA A 1 178 ? 10.707 5.783 -4.049 1.00 79.25 178 ALA A CA 1
ATOM 1368 C C . ALA A 1 178 ? 10.250 4.404 -4.556 1.00 79.25 178 ALA A C 1
ATOM 1370 O O . ALA A 1 178 ? 10.660 3.377 -4.012 1.00 79.25 178 ALA A O 1
ATOM 1371 N N . LEU A 1 179 ? 9.457 4.373 -5.629 1.00 84.56 179 LEU A N 1
ATOM 1372 C CA . LEU A 1 179 ? 8.995 3.140 -6.263 1.00 84.56 179 LEU A CA 1
ATOM 1373 C C . LEU A 1 179 ? 10.165 2.321 -6.816 1.00 84.56 179 LEU A C 1
ATOM 1375 O O . LEU A 1 179 ? 10.251 1.128 -6.536 1.00 84.56 179 LEU A O 1
ATOM 1379 N N . VAL A 1 180 ? 11.091 2.954 -7.540 1.00 85.50 180 VAL A N 1
ATOM 1380 C CA . VAL A 1 180 ? 12.294 2.301 -8.076 1.00 85.50 180 VAL A CA 1
ATOM 1381 C C . VAL A 1 180 ? 13.183 1.783 -6.955 1.00 85.50 180 VAL A C 1
ATOM 1383 O O . VAL A 1 180 ? 13.662 0.660 -7.051 1.00 85.50 180 VAL A O 1
ATOM 1386 N N . ARG A 1 181 ? 13.362 2.527 -5.857 1.00 81.31 181 ARG A N 1
ATOM 1387 C CA . ARG A 1 181 ? 14.114 2.035 -4.687 1.00 81.31 181 ARG A CA 1
ATOM 1388 C C . ARG A 1 181 ? 13.481 0.776 -4.093 1.00 81.31 181 ARG A C 1
ATOM 1390 O O . ARG A 1 181 ? 14.180 -0.204 -3.843 1.00 81.31 181 ARG A O 1
ATOM 1397 N N . MET A 1 182 ? 12.163 0.775 -3.901 1.00 79.00 182 MET A N 1
ATOM 1398 C CA . MET A 1 182 ? 11.444 -0.403 -3.402 1.00 79.00 182 MET A CA 1
ATOM 1399 C C . MET A 1 182 ? 11.545 -1.579 -4.377 1.00 79.00 182 MET A C 1
ATOM 1401 O O . MET A 1 182 ? 11.765 -2.716 -3.954 1.00 79.00 182 MET A O 1
ATOM 1405 N N . LEU A 1 183 ? 11.435 -1.304 -5.677 1.00 85.75 183 LEU A N 1
ATOM 1406 C CA . LEU A 1 183 ? 11.547 -2.309 -6.725 1.00 85.75 183 LEU A CA 1
ATOM 1407 C C . LEU A 1 183 ? 12.967 -2.872 -6.835 1.00 85.75 183 LEU A C 1
ATOM 1409 O O . LEU A 1 183 ? 13.113 -4.071 -7.034 1.00 85.75 183 LEU A O 1
ATOM 1413 N N . LEU A 1 184 ? 14.003 -2.054 -6.642 1.00 85.94 184 LEU A N 1
ATOM 1414 C CA . LEU A 1 184 ? 15.399 -2.486 -6.604 1.00 85.94 184 LEU A CA 1
ATOM 1415 C C . LEU A 1 184 ? 15.624 -3.473 -5.460 1.00 85.94 184 LEU A C 1
ATOM 1417 O O . LEU A 1 184 ? 16.127 -4.571 -5.686 1.00 85.94 184 LEU A O 1
ATOM 1421 N N . ILE A 1 185 ? 15.196 -3.112 -4.246 1.00 80.12 185 ILE A N 1
ATOM 1422 C CA . ILE A 1 185 ? 15.295 -3.993 -3.074 1.00 80.12 185 ILE A CA 1
ATOM 1423 C C . ILE A 1 185 ? 14.559 -5.309 -3.344 1.00 80.12 185 ILE A C 1
ATOM 1425 O O . ILE A 1 185 ? 15.070 -6.386 -3.034 1.00 80.12 185 ILE A O 1
ATOM 1429 N N . TYR A 1 186 ? 13.369 -5.234 -3.941 1.00 80.25 186 TYR A N 1
ATOM 1430 C CA . TYR A 1 186 ? 12.567 -6.399 -4.289 1.00 80.25 186 TYR A CA 1
ATOM 1431 C C . TYR A 1 186 ? 13.249 -7.301 -5.330 1.00 80.25 186 TYR A C 1
ATOM 1433 O O . TYR A 1 186 ? 13.423 -8.496 -5.085 1.00 80.25 186 TYR A O 1
ATOM 1441 N N . ALA A 1 187 ? 13.666 -6.729 -6.460 1.00 86.31 187 ALA A N 1
ATOM 1442 C CA . ALA A 1 187 ? 14.289 -7.439 -7.570 1.00 86.31 187 ALA A CA 1
ATOM 1443 C C . ALA A 1 187 ? 15.626 -8.066 -7.165 1.00 86.31 187 ALA A C 1
ATOM 1445 O O . ALA A 1 187 ? 15.895 -9.211 -7.519 1.00 86.31 187 ALA A O 1
ATOM 1446 N N . PHE A 1 188 ? 16.431 -7.361 -6.367 1.00 83.50 188 PHE A N 1
ATOM 1447 C CA . PHE A 1 188 ? 17.728 -7.857 -5.916 1.00 83.50 188 PHE A CA 1
ATOM 1448 C C . PHE A 1 188 ? 17.593 -8.954 -4.857 1.00 83.50 188 PHE A C 1
ATOM 1450 O O . PHE A 1 188 ? 18.261 -9.984 -4.920 1.00 83.50 188 PHE A O 1
ATOM 1457 N N . LYS A 1 189 ? 16.693 -8.772 -3.884 1.00 80.00 189 LYS A N 1
ATOM 1458 C CA . LYS A 1 189 ? 16.482 -9.764 -2.822 1.00 80.00 189 LYS A CA 1
ATOM 1459 C C . LYS A 1 189 ? 15.778 -11.018 -3.343 1.00 80.00 189 LYS A C 1
ATOM 1461 O O . LYS A 1 189 ? 15.974 -12.108 -2.799 1.00 80.00 189 LYS A O 1
ATOM 1466 N N . HIS A 1 190 ? 14.919 -10.870 -4.351 1.00 80.31 190 HIS A N 1
ATOM 1467 C CA . HIS A 1 190 ? 14.057 -11.927 -4.876 1.00 80.31 190 HIS A CA 1
ATOM 1468 C C . HIS A 1 190 ? 14.005 -11.928 -6.420 1.00 80.31 190 HIS A C 1
ATOM 1470 O O . HIS A 1 190 ? 12.936 -11.706 -6.997 1.00 80.31 190 HIS A O 1
ATOM 1476 N N . PRO A 1 191 ? 15.120 -12.240 -7.108 1.00 86.00 191 PRO A N 1
ATOM 1477 C CA . PRO A 1 191 ? 15.213 -12.123 -8.567 1.00 86.00 191 PRO A CA 1
ATOM 1478 C C . PRO A 1 191 ? 14.245 -13.050 -9.310 1.00 86.00 191 PRO A C 1
ATOM 1480 O O . PRO A 1 191 ? 13.614 -12.636 -10.279 1.00 86.00 191 PRO A O 1
ATOM 1483 N N . SER A 1 192 ? 14.040 -14.275 -8.817 1.00 86.06 192 SER A N 1
ATOM 1484 C CA . SER A 1 192 ? 13.066 -15.213 -9.389 1.00 86.06 192 SER A CA 1
ATOM 1485 C C . SER A 1 192 ? 11.625 -14.707 -9.292 1.00 86.06 192 SER A C 1
ATOM 1487 O O . SER A 1 192 ? 10.831 -14.915 -10.203 1.00 86.06 192 SER A O 1
ATOM 1489 N N . ASN A 1 193 ? 11.277 -13.992 -8.220 1.00 83.62 193 ASN A N 1
ATOM 1490 C CA . ASN A 1 193 ? 9.928 -13.454 -8.046 1.00 83.62 193 ASN A CA 1
ATOM 1491 C C . ASN A 1 193 ? 9.701 -12.216 -8.900 1.00 83.62 193 ASN A C 1
ATOM 1493 O O . ASN A 1 193 ? 8.587 -11.999 -9.369 1.00 83.62 193 ASN A O 1
ATOM 1497 N N . TRP A 1 194 ? 10.740 -11.412 -9.115 1.00 88.38 194 TRP A N 1
ATOM 1498 C CA . TRP A 1 194 ? 10.663 -10.322 -10.073 1.00 88.38 194 TRP A CA 1
ATOM 1499 C C . TRP A 1 194 ? 10.546 -10.837 -11.510 1.00 88.38 194 TRP A C 1
ATOM 1501 O O . TRP A 1 194 ? 9.728 -10.317 -12.260 1.00 88.38 194 TRP A O 1
ATOM 1511 N N . ASN A 1 195 ? 11.257 -11.907 -11.870 1.00 89.31 195 ASN A N 1
ATOM 1512 C CA . ASN A 1 195 ? 11.067 -12.605 -13.145 1.00 89.31 195 ASN A CA 1
ATOM 1513 C C . ASN A 1 195 ? 9.617 -13.121 -13.296 1.00 89.31 195 ASN A C 1
ATOM 1515 O O . ASN A 1 195 ? 8.927 -12.764 -14.246 1.00 89.31 195 ASN A O 1
ATOM 1519 N N . ASN A 1 196 ? 9.091 -13.840 -12.300 1.00 87.62 196 ASN A N 1
ATOM 1520 C CA . ASN A 1 196 ? 7.702 -14.316 -12.325 1.00 87.62 196 ASN A CA 1
ATOM 1521 C C . ASN A 1 196 ? 6.676 -13.171 -12.399 1.00 87.62 196 ASN A C 1
ATOM 1523 O O . ASN A 1 196 ? 5.635 -13.305 -13.040 1.00 87.62 196 ASN A O 1
ATOM 1527 N N . ALA A 1 197 ? 6.949 -12.043 -11.737 1.0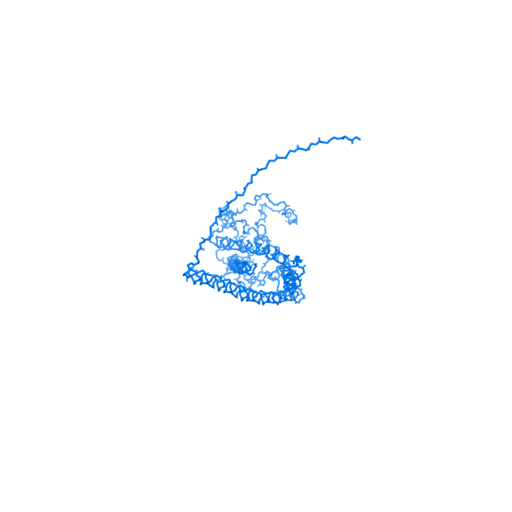0 87.19 197 ALA A N 1
ATOM 1528 C CA . ALA A 1 197 ? 6.093 -10.865 -11.797 1.00 87.19 197 ALA A CA 1
ATOM 1529 C C . ALA A 1 197 ? 6.107 -10.236 -13.198 1.00 87.19 197 ALA A C 1
ATOM 1531 O O . ALA A 1 197 ? 5.041 -9.910 -13.715 1.00 87.19 197 ALA A O 1
ATOM 1532 N N . GLN A 1 198 ? 7.283 -10.113 -13.819 1.00 90.81 198 GLN A N 1
ATOM 1533 C CA . GLN A 1 198 ? 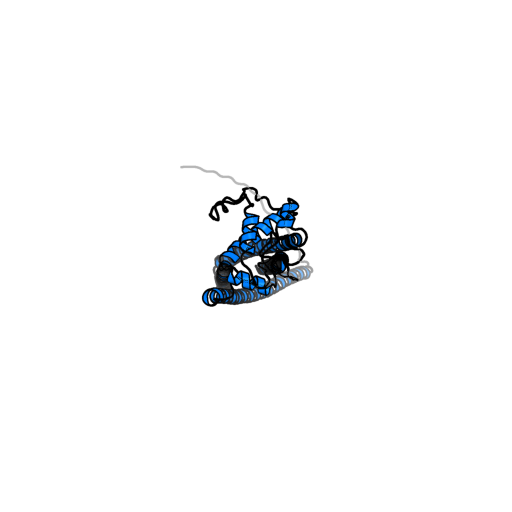7.434 -9.673 -15.209 1.00 90.81 198 GLN A CA 1
ATOM 1534 C C . GLN A 1 198 ? 6.664 -10.580 -16.173 1.00 90.81 198 GLN A C 1
ATOM 1536 O O . GLN A 1 198 ? 5.928 -10.085 -17.021 1.00 90.81 198 GLN A O 1
ATOM 1541 N N . ASP A 1 199 ? 6.759 -11.896 -15.991 1.00 88.44 199 ASP A N 1
ATOM 1542 C CA . ASP A 1 199 ? 6.038 -12.879 -16.799 1.00 88.44 199 ASP A CA 1
ATOM 1543 C C . ASP A 1 199 ? 4.517 -12.791 -16.633 1.00 88.44 199 ASP A C 1
ATOM 1545 O O . ASP A 1 199 ? 3.780 -12.864 -17.612 1.00 88.44 199 ASP A O 1
ATOM 1549 N N . SER A 1 200 ? 4.043 -12.626 -15.397 1.00 88.94 200 SER A N 1
ATOM 1550 C CA . SER A 1 200 ? 2.615 -12.480 -15.083 1.00 88.94 200 SER A CA 1
ATOM 1551 C C . SER A 1 200 ? 2.032 -11.181 -15.647 1.00 88.94 200 SER A C 1
ATOM 1553 O O . SER A 1 200 ? 0.901 -11.148 -16.128 1.00 88.94 200 SER A O 1
ATOM 1555 N N . MET A 1 201 ? 2.822 -10.106 -15.618 1.00 89.25 201 MET A N 1
ATOM 1556 C CA . MET A 1 201 ? 2.467 -8.802 -16.184 1.00 89.25 201 MET A CA 1
ATOM 1557 C C . MET A 1 201 ? 2.774 -8.683 -17.682 1.00 89.25 201 MET A C 1
ATOM 1559 O O . MET A 1 201 ? 2.461 -7.654 -18.284 1.00 89.25 201 MET A O 1
ATOM 1563 N N . ASP A 1 202 ? 3.386 -9.714 -18.264 1.00 91.62 202 ASP A N 1
ATOM 1564 C CA . ASP A 1 202 ? 3.748 -9.809 -19.672 1.00 91.62 202 ASP A CA 1
ATOM 1565 C C . ASP A 1 202 ? 4.591 -8.620 -20.179 1.00 91.62 202 ASP A C 1
ATOM 1567 O O . ASP A 1 202 ? 4.347 -8.026 -21.235 1.00 91.62 202 ASP A O 1
ATOM 1571 N N . CYS A 1 203 ? 5.587 -8.243 -19.377 1.00 91.44 203 CYS A N 1
ATOM 1572 C CA . CYS A 1 203 ? 6.423 -7.062 -19.573 1.00 91.44 203 CYS A CA 1
ATOM 1573 C C . CYS A 1 203 ? 7.890 -7.350 -19.222 1.00 91.44 203 CYS A C 1
ATOM 1575 O O . CYS A 1 203 ? 8.204 -8.372 -18.616 1.00 91.44 203 CYS A O 1
ATOM 1577 N N . CYS A 1 204 ? 8.801 -6.458 -19.611 1.00 92.31 204 CYS A N 1
ATOM 1578 C CA . CYS A 1 204 ? 10.232 -6.603 -19.337 1.00 92.31 204 CYS A CA 1
ATOM 1579 C C . CYS A 1 204 ? 10.793 -5.399 -18.578 1.00 92.31 204 CYS A C 1
ATOM 1581 O O . CYS A 1 204 ? 10.465 -4.260 -18.916 1.00 92.31 204 CYS A O 1
ATOM 1583 N N . GLY A 1 205 ? 11.659 -5.650 -17.592 1.00 91.12 205 GLY A N 1
ATOM 1584 C CA . GLY A 1 205 ? 12.358 -4.623 -16.820 1.00 91.12 205 GLY A CA 1
ATOM 1585 C C . GLY A 1 205 ? 11.410 -3.617 -16.166 1.00 91.12 205 GLY A C 1
ATOM 1586 O O . GLY A 1 205 ? 10.213 -3.847 -16.047 1.00 91.12 205 GLY A O 1
ATOM 1587 N N . TYR A 1 206 ? 11.924 -2.474 -15.727 1.00 90.38 206 TYR A N 1
ATOM 1588 C CA . TYR A 1 206 ? 11.099 -1.367 -15.252 1.00 90.38 206 TYR A CA 1
ATOM 1589 C C . TYR A 1 206 ? 10.792 -0.381 -16.381 1.00 90.38 206 TYR A C 1
ATOM 1591 O O . TYR A 1 206 ? 9.630 -0.231 -16.751 1.00 90.38 206 TYR A O 1
ATOM 1599 N N . ALA A 1 207 ? 11.807 0.282 -16.940 1.00 89.00 207 ALA A N 1
ATOM 1600 C CA . ALA A 1 207 ? 11.656 1.294 -17.987 1.00 89.00 207 ALA A CA 1
ATOM 1601 C C . ALA A 1 207 ? 12.954 1.487 -18.785 1.00 89.00 207 ALA A C 1
ATOM 1603 O O . ALA A 1 207 ? 14.041 1.313 -18.232 1.00 89.00 207 ALA A O 1
ATOM 1604 N N . SER A 1 208 ? 12.833 1.941 -20.038 1.00 84.69 208 SER A N 1
ATOM 1605 C CA . SER A 1 208 ? 13.934 2.612 -20.742 1.00 84.69 208 SER A CA 1
ATOM 1606 C C . SER A 1 208 ? 14.055 4.042 -20.221 1.00 84.69 208 SER A C 1
ATOM 1608 O O . SER A 1 208 ? 13.062 4.776 -20.146 1.00 84.69 208 SER A O 1
ATOM 1610 N N . LEU A 1 209 ? 15.273 4.429 -19.842 1.00 77.56 209 LEU A N 1
ATOM 1611 C CA . LEU A 1 209 ? 15.578 5.788 -19.396 1.00 77.56 209 LEU A CA 1
ATOM 1612 C C . LEU A 1 209 ? 16.195 6.655 -20.498 1.00 77.56 209 LEU A C 1
ATOM 1614 O O . LEU A 1 209 ? 16.313 7.865 -20.311 1.00 77.56 209 LEU A O 1
ATOM 1618 N N . HIS A 1 210 ? 16.526 6.072 -21.651 1.00 73.19 210 HIS A N 1
ATOM 1619 C CA . HIS A 1 210 ? 17.273 6.742 -22.713 1.00 73.19 210 HIS A CA 1
ATOM 1620 C C . HIS A 1 210 ? 16.570 8.004 -23.240 1.00 73.19 210 HIS A C 1
ATOM 1622 O O . HIS A 1 210 ? 17.189 9.061 -23.354 1.00 73.19 210 HIS A O 1
ATOM 1628 N N . LEU A 1 211 ? 15.251 7.933 -23.450 1.00 69.19 211 LEU A N 1
ATOM 1629 C CA . LEU A 1 211 ? 14.434 9.073 -23.891 1.00 69.19 211 LEU A CA 1
ATOM 1630 C C . LEU A 1 211 ? 14.475 10.252 -22.905 1.00 69.19 211 LEU A C 1
ATOM 1632 O O . LEU A 1 211 ? 14.477 11.407 -23.321 1.00 69.19 211 LEU A O 1
ATOM 1636 N N . TYR A 1 212 ? 14.548 9.973 -21.600 1.00 69.56 212 TYR A N 1
ATOM 1637 C CA . TYR A 1 212 ? 14.585 11.011 -20.566 1.00 69.56 212 TYR A CA 1
ATOM 1638 C C . TYR A 1 212 ? 15.983 11.602 -20.380 1.00 69.56 212 TYR A C 1
ATOM 1640 O O . TYR A 1 212 ? 16.101 12.746 -19.933 1.00 69.56 212 TYR A O 1
ATOM 1648 N N . ILE A 1 213 ? 17.034 10.825 -20.686 1.00 67.56 213 ILE A N 1
ATOM 1649 C CA . ILE A 1 213 ? 18.424 11.307 -20.689 1.00 67.56 213 ILE A CA 1
ATOM 1650 C C . ILE A 1 213 ? 18.552 12.358 -21.790 1.00 67.56 213 ILE A C 1
ATOM 1652 O O . ILE A 1 213 ? 18.995 13.473 -21.526 1.00 67.56 213 ILE A O 1
ATOM 1656 N N . GLN A 1 214 ? 18.083 12.029 -22.997 1.00 65.25 214 GLN A N 1
ATOM 1657 C CA . GLN A 1 214 ? 18.119 12.934 -24.147 1.00 65.25 214 GLN A CA 1
ATOM 1658 C C . GLN A 1 214 ? 17.296 14.209 -23.920 1.00 65.25 214 GLN A C 1
ATOM 1660 O O . GLN A 1 214 ? 17.702 15.286 -24.346 1.00 65.25 214 GLN A O 1
ATOM 1665 N N . SER A 1 215 ? 16.164 14.113 -23.215 1.00 65.06 215 SER A N 1
ATOM 1666 C CA . SER A 1 215 ? 15.311 15.267 -22.910 1.00 65.06 215 SER A CA 1
ATOM 1667 C C . SER A 1 215 ? 15.730 16.052 -21.656 1.00 65.06 215 SER A C 1
ATOM 1669 O O . SER A 1 215 ? 15.016 16.974 -21.256 1.00 65.06 215 SER A O 1
ATOM 1671 N N . GLY A 1 216 ? 16.818 15.665 -20.974 1.00 63.19 216 GLY A N 1
ATOM 1672 C CA . GLY A 1 216 ? 17.274 16.296 -19.726 1.00 63.19 216 GLY A CA 1
ATOM 1673 C C . GLY A 1 216 ? 16.255 16.242 -18.577 1.00 63.19 216 GLY A C 1
ATOM 1674 O O . GLY A 1 216 ? 16.342 17.012 -17.625 1.00 63.19 216 GLY A O 1
ATOM 1675 N N . SER A 1 217 ? 15.251 15.366 -18.669 1.00 62.81 217 SER A N 1
ATOM 1676 C CA . SER A 1 217 ? 14.091 15.340 -17.763 1.00 62.81 217 SER A CA 1
ATOM 1677 C C . SER A 1 217 ? 14.252 14.361 -16.598 1.00 62.81 217 SER A C 1
ATOM 1679 O O . SER A 1 217 ? 13.344 14.228 -15.771 1.00 62.81 217 SER A O 1
ATOM 1681 N N . LEU A 1 218 ? 15.386 13.656 -16.526 1.00 63.28 218 LEU A N 1
ATOM 1682 C CA . LEU A 1 218 ? 15.648 12.708 -15.451 1.00 63.28 218 LEU A CA 1
ATOM 1683 C C . LEU A 1 218 ? 15.680 13.391 -14.078 1.00 63.28 218 LEU A C 1
ATOM 1685 O O . LEU A 1 218 ? 16.117 14.538 -13.954 1.00 63.28 218 LEU A O 1
ATOM 1689 N N . PRO A 1 219 ? 15.286 12.665 -13.017 1.00 56.91 219 PRO A N 1
ATOM 1690 C CA . PRO A 1 219 ? 15.667 13.038 -11.671 1.00 56.91 219 PRO A CA 1
ATOM 1691 C C . PRO A 1 219 ? 17.194 13.147 -11.584 1.00 56.91 219 PRO A C 1
ATOM 1693 O O . PRO A 1 219 ? 17.888 12.138 -11.479 1.00 56.91 219 PRO A O 1
ATOM 1696 N N . GLN A 1 220 ? 17.725 14.370 -11.582 1.00 52.25 220 GLN A N 1
ATOM 1697 C CA . GLN A 1 220 ? 18.964 14.627 -10.864 1.00 52.25 220 GLN A CA 1
ATOM 1698 C C . GLN A 1 220 ? 18.611 14.364 -9.402 1.00 52.25 220 GLN A C 1
ATOM 1700 O O . GLN A 1 220 ? 17.768 15.063 -8.835 1.00 52.25 220 GLN A O 1
ATOM 1705 N N . LEU A 1 221 ? 19.136 13.276 -8.833 1.00 49.75 221 LEU A N 1
ATOM 1706 C CA . LEU A 1 221 ? 19.142 13.148 -7.384 1.00 49.75 221 LEU A CA 1
ATOM 1707 C C . LEU A 1 221 ? 20.052 14.265 -6.889 1.00 49.75 221 LEU A C 1
ATOM 1709 O O . LEU A 1 221 ? 21.269 14.116 -6.848 1.00 49.75 221 LEU A O 1
ATOM 1713 N N . GLU A 1 222 ? 19.437 15.398 -6.573 1.00 42.16 222 GLU A N 1
ATOM 1714 C CA . GLU A 1 222 ? 19.968 16.330 -5.597 1.00 42.16 222 GLU A CA 1
ATOM 1715 C C . GLU A 1 222 ? 20.361 15.484 -4.381 1.00 42.16 222 GLU A C 1
ATOM 1717 O O . GLU A 1 222 ? 19.641 14.556 -3.992 1.00 42.16 222 GLU A O 1
ATOM 1722 N N . SER A 1 223 ? 21.572 15.716 -3.901 1.00 43.78 223 SER A N 1
ATOM 1723 C CA . SER A 1 223 ? 22.345 14.944 -2.930 1.00 43.78 223 SER A CA 1
ATOM 1724 C C . SER A 1 223 ? 21.730 14.880 -1.522 1.00 43.78 223 SER A C 1
ATOM 1726 O O . SER A 1 223 ? 22.453 14.875 -0.536 1.00 43.78 223 SER A O 1
ATOM 1728 N N . ASP A 1 224 ? 20.408 14.795 -1.406 1.00 34.69 224 ASP A N 1
ATOM 1729 C CA . ASP A 1 224 ? 19.655 14.910 -0.154 1.00 34.69 224 ASP A CA 1
ATOM 1730 C C . ASP A 1 224 ? 19.261 13.547 0.435 1.00 34.69 224 ASP A C 1
ATOM 1732 O O . ASP A 1 224 ? 18.296 13.418 1.189 1.00 34.69 224 ASP A O 1
ATOM 1736 N N . SER A 1 225 ? 19.996 12.479 0.117 1.00 38.84 225 SER A N 1
ATOM 1737 C CA . SER A 1 225 ? 19.851 11.231 0.866 1.00 38.84 225 SER A CA 1
ATOM 1738 C C . SER A 1 225 ? 21.201 10.591 1.155 1.00 38.84 225 SER A C 1
ATOM 1740 O O . SER A 1 225 ? 21.701 9.809 0.347 1.00 38.84 225 SER A O 1
ATOM 1742 N N . GLU A 1 226 ? 21.709 10.859 2.359 1.00 38.41 226 GLU A N 1
ATOM 1743 C CA . GLU A 1 226 ? 22.823 10.208 3.080 1.00 38.41 226 GLU A CA 1
ATOM 1744 C C . GLU A 1 226 ? 22.765 8.661 3.150 1.00 38.41 226 GLU A C 1
ATOM 1746 O O . GLU A 1 226 ? 23.566 8.039 3.833 1.00 38.41 226 GLU A O 1
ATOM 1751 N N . SER A 1 227 ? 21.836 7.995 2.461 1.00 35.28 227 SER A N 1
ATOM 1752 C CA . SER A 1 227 ? 21.611 6.545 2.566 1.00 35.28 227 SER A CA 1
ATOM 1753 C C . SER A 1 227 ? 21.880 5.751 1.287 1.00 35.28 227 SER A C 1
ATOM 1755 O O . SER A 1 227 ? 21.679 4.539 1.288 1.00 35.28 227 SER A O 1
ATOM 1757 N N . LEU A 1 228 ? 22.340 6.385 0.198 1.00 40.28 228 LEU A N 1
ATOM 1758 C CA . LEU A 1 228 ? 22.700 5.660 -1.033 1.00 40.28 228 LEU A CA 1
ATOM 1759 C C . LEU A 1 228 ? 24.202 5.413 -1.225 1.00 40.28 228 LEU A C 1
ATOM 1761 O O . LEU A 1 228 ? 24.572 4.727 -2.170 1.00 40.28 228 LEU A O 1
ATOM 1765 N N . THR A 1 229 ? 25.061 5.911 -0.339 1.00 36.78 229 THR A N 1
ATOM 1766 C CA . THR A 1 229 ? 26.519 5.718 -0.428 1.00 36.78 229 THR A CA 1
ATOM 1767 C C . THR A 1 229 ? 27.008 4.386 0.145 1.00 36.78 229 THR A C 1
ATOM 1769 O O . THR A 1 229 ? 28.196 4.104 0.067 1.00 36.78 229 THR A O 1
ATOM 1772 N N . GLN A 1 230 ? 26.127 3.531 0.678 1.00 35.34 230 GLN A N 1
ATOM 1773 C CA . GLN A 1 230 ? 26.514 2.237 1.254 1.00 35.34 230 GLN A CA 1
ATOM 1774 C C . GLN A 1 230 ? 26.079 1.046 0.393 1.00 35.34 230 GLN A C 1
ATOM 1776 O O . GLN A 1 230 ? 25.529 0.061 0.879 1.00 35.34 230 GLN A O 1
ATOM 1781 N N . TYR A 1 231 ? 26.323 1.137 -0.906 1.00 35.88 231 TYR A N 1
ATOM 1782 C CA . TYR A 1 231 ? 26.366 -0.029 -1.775 1.00 35.88 231 TYR A CA 1
ATOM 1783 C C . TYR A 1 231 ? 27.543 0.162 -2.733 1.00 35.88 231 TYR A C 1
ATOM 1785 O O . TYR A 1 231 ? 27.400 0.789 -3.779 1.00 35.88 231 TYR A O 1
ATOM 1793 N N . ASP A 1 232 ? 28.713 -0.348 -2.334 1.00 32.06 232 ASP A N 1
ATOM 1794 C CA . ASP A 1 232 ? 29.904 -0.460 -3.182 1.00 32.06 232 ASP A CA 1
ATOM 1795 C C . ASP A 1 232 ? 29.580 -1.370 -4.372 1.00 32.06 232 ASP A C 1
ATOM 1797 O O . ASP A 1 232 ? 29.745 -2.590 -4.316 1.00 32.06 232 ASP A O 1
ATOM 1801 N N . PHE A 1 233 ? 29.080 -0.790 -5.460 1.00 40.66 233 PHE A N 1
ATOM 1802 C CA . PHE A 1 233 ? 28.910 -1.509 -6.713 1.00 40.66 233 PHE A CA 1
ATOM 1803 C C . PHE A 1 233 ? 29.620 -0.783 -7.851 1.00 40.66 233 PHE A C 1
ATOM 1805 O O . PHE A 1 233 ? 29.121 0.192 -8.407 1.00 40.66 233 PHE A O 1
ATOM 1812 N N . LEU A 1 234 ? 30.753 -1.400 -8.205 1.00 37.06 234 LEU A N 1
ATOM 1813 C CA . LEU A 1 234 ? 31.532 -1.311 -9.440 1.00 37.06 234 LEU A CA 1
ATOM 1814 C C . LEU A 1 234 ? 32.358 -0.031 -9.631 1.00 37.06 234 LEU A C 1
ATOM 1816 O O . LEU A 1 234 ? 31.904 0.990 -10.137 1.00 37.06 234 LEU A O 1
ATOM 1820 N N . ASN A 1 235 ? 33.645 -0.172 -9.301 1.00 32.78 235 ASN A N 1
ATOM 1821 C CA . ASN A 1 235 ? 34.736 0.650 -9.809 1.00 32.78 235 ASN A CA 1
ATOM 1822 C C . ASN A 1 235 ? 34.681 0.739 -11.344 1.00 32.78 235 ASN A C 1
ATOM 1824 O O . ASN A 1 235 ? 34.834 -0.275 -12.024 1.00 32.78 235 ASN A O 1
ATOM 1828 N N . GLY A 1 236 ? 34.581 1.963 -11.868 1.00 32.38 236 GLY A N 1
ATOM 1829 C CA . GLY A 1 236 ? 35.096 2.294 -13.198 1.00 32.38 236 GLY A CA 1
ATOM 1830 C C . GLY A 1 236 ? 34.095 2.317 -14.354 1.00 32.38 236 GLY A C 1
ATOM 1831 O O . GLY A 1 236 ? 34.310 1.635 -15.350 1.00 32.38 236 GLY A O 1
ATOM 1832 N N . SER A 1 237 ? 33.071 3.169 -14.296 1.00 32.34 237 SER A N 1
ATOM 1833 C CA . SER A 1 237 ? 32.440 3.721 -15.507 1.00 32.34 237 SER A CA 1
ATOM 1834 C C . SER A 1 237 ? 31.714 5.028 -15.185 1.00 32.34 237 SER A C 1
ATOM 1836 O O . SER A 1 237 ? 31.226 5.182 -14.070 1.00 32.34 237 SER A O 1
ATOM 1838 N N . GLU A 1 238 ? 31.687 5.949 -16.151 1.00 36.88 238 GLU A N 1
ATOM 1839 C CA . GLU A 1 238 ? 31.056 7.280 -16.137 1.00 3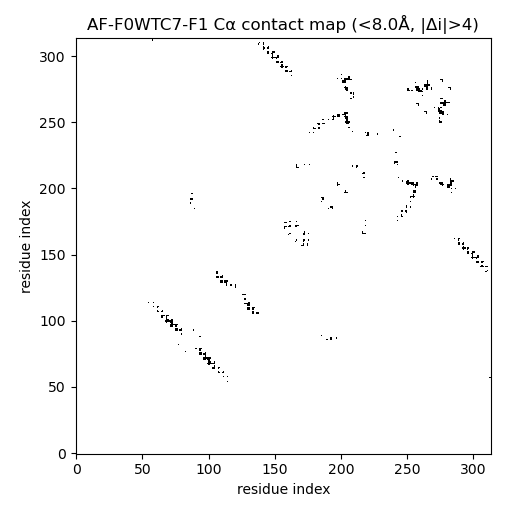6.88 238 GLU A CA 1
ATOM 1840 C C . GLU A 1 238 ? 29.859 7.426 -15.181 1.00 36.88 238 GLU A C 1
ATOM 1842 O O . GLU A 1 238 ? 28.963 6.587 -15.153 1.00 36.88 238 GLU A O 1
ATOM 1847 N N . TYR A 1 239 ? 29.856 8.516 -14.403 1.00 36.81 239 TYR A N 1
ATOM 1848 C CA . TYR A 1 239 ? 28.867 8.855 -13.371 1.00 36.81 239 TYR A CA 1
ATOM 1849 C C . TYR A 1 239 ? 27.422 8.866 -13.911 1.00 36.81 239 TYR A C 1
ATOM 1851 O O . TYR A 1 239 ? 26.855 9.907 -14.249 1.00 36.81 239 TYR A O 1
ATOM 1859 N N . TYR A 1 240 ? 26.782 7.704 -13.948 1.00 46.53 240 TYR A N 1
ATOM 1860 C CA . TYR A 1 240 ? 25.337 7.592 -14.066 1.00 46.53 240 TYR A CA 1
ATOM 1861 C C . TYR A 1 240 ? 24.720 7.879 -12.693 1.00 46.53 240 TYR A C 1
ATOM 1863 O O . TYR A 1 240 ? 25.118 7.296 -11.687 1.00 46.53 240 TYR A O 1
ATOM 1871 N N . GLY A 1 241 ? 23.751 8.798 -12.627 1.00 60.06 241 GLY A N 1
ATOM 1872 C CA . GLY A 1 241 ? 23.097 9.138 -11.361 1.00 60.06 241 GLY A CA 1
ATOM 1873 C C . GLY A 1 241 ? 22.482 7.903 -10.670 1.00 60.06 241 GLY A C 1
ATOM 1874 O O . GLY A 1 241 ? 22.018 6.987 -11.354 1.00 60.06 241 GLY A O 1
ATOM 1875 N N . PRO A 1 242 ? 22.396 7.876 -9.327 1.00 69.88 242 PRO A N 1
ATOM 1876 C CA . PRO A 1 242 ? 21.973 6.705 -8.540 1.00 69.88 242 PRO A CA 1
ATOM 1877 C C . PRO A 1 242 ? 20.621 6.093 -8.955 1.00 69.88 242 PRO A C 1
ATOM 1879 O O . PRO A 1 242 ? 20.397 4.887 -8.835 1.00 69.88 242 PRO A O 1
ATOM 1882 N N . PHE A 1 243 ? 19.701 6.913 -9.470 1.00 75.56 243 PHE A N 1
ATOM 1883 C CA . PHE A 1 243 ? 18.421 6.443 -10.003 1.00 75.56 243 PHE A CA 1
ATOM 1884 C C . PHE A 1 243 ? 18.576 5.634 -11.297 1.00 75.56 243 PHE A C 1
ATOM 1886 O O . PHE A 1 243 ? 17.946 4.588 -11.443 1.00 75.56 243 PHE A O 1
ATOM 1893 N N . LEU A 1 244 ? 19.429 6.088 -12.218 1.00 77.38 244 LEU A N 1
ATOM 1894 C CA . LEU A 1 244 ? 19.695 5.400 -13.480 1.00 77.38 244 LEU A CA 1
ATOM 1895 C C . LEU A 1 244 ? 20.350 4.040 -13.222 1.00 77.38 244 LEU A C 1
ATOM 1897 O O . LEU A 1 244 ? 19.870 3.032 -13.736 1.00 77.38 244 LEU A O 1
ATOM 1901 N N . GLN A 1 245 ? 21.349 3.995 -12.337 1.00 79.25 245 GLN A N 1
ATOM 1902 C CA . GLN A 1 245 ? 21.972 2.739 -11.910 1.00 79.25 245 GLN A CA 1
ATOM 1903 C C . GLN A 1 245 ? 20.943 1.771 -11.303 1.00 79.25 245 GLN A C 1
ATOM 1905 O O . GLN A 1 245 ? 20.919 0.592 -11.652 1.00 79.25 245 GLN A O 1
ATOM 1910 N N . SER A 1 246 ? 20.041 2.272 -10.451 1.00 82.94 246 SER A N 1
ATOM 1911 C CA . SER A 1 246 ? 18.974 1.457 -9.852 1.00 82.94 246 SER A CA 1
ATOM 1912 C C . SER A 1 246 ? 18.066 0.824 -10.912 1.00 82.94 246 SER A C 1
ATOM 1914 O O . SER A 1 246 ? 17.754 -0.363 -10.830 1.00 82.94 246 SER A O 1
ATOM 1916 N N . VAL A 1 247 ? 17.660 1.588 -11.930 1.00 85.88 247 VAL A N 1
ATOM 1917 C CA . VAL A 1 247 ? 16.820 1.066 -13.018 1.00 85.88 247 VAL A CA 1
ATOM 1918 C C . VAL A 1 247 ? 17.580 0.064 -13.886 1.00 85.88 247 VAL A C 1
ATOM 1920 O O . VAL A 1 247 ? 17.016 -0.975 -14.220 1.00 85.88 247 VAL A O 1
ATOM 1923 N N . MET A 1 248 ? 18.856 0.311 -14.193 1.00 84.12 248 MET A N 1
ATOM 1924 C CA . MET A 1 248 ? 19.684 -0.645 -14.940 1.00 84.12 248 MET A CA 1
ATOM 1925 C C . MET A 1 248 ? 19.812 -1.982 -14.201 1.00 84.12 248 MET A C 1
ATOM 1927 O O . MET A 1 248 ? 19.635 -3.039 -14.807 1.00 84.12 248 MET A O 1
ATOM 1931 N N . LEU A 1 249 ? 20.037 -1.949 -12.884 1.00 86.75 249 LEU A N 1
ATOM 1932 C CA . LEU A 1 249 ? 20.103 -3.155 -12.054 1.00 86.75 249 LEU A CA 1
ATOM 1933 C C . LEU A 1 249 ? 18.776 -3.927 -12.038 1.00 86.75 249 LEU A C 1
ATOM 1935 O O . LEU A 1 249 ? 18.785 -5.153 -12.134 1.00 86.75 249 LEU A O 1
ATOM 1939 N N . ILE A 1 250 ? 17.638 -3.229 -11.960 1.00 88.75 250 ILE A N 1
ATOM 1940 C CA . ILE A 1 250 ? 16.309 -3.859 -12.046 1.00 88.75 250 ILE A CA 1
ATOM 1941 C C . ILE A 1 250 ? 16.092 -4.492 -13.425 1.00 88.75 250 ILE A C 1
ATOM 1943 O O . ILE A 1 250 ? 15.593 -5.615 -13.506 1.00 88.75 250 ILE A O 1
ATOM 1947 N N . ASN A 1 251 ? 16.457 -3.781 -14.497 1.00 90.38 251 ASN A N 1
ATOM 1948 C CA . ASN A 1 251 ? 16.304 -4.252 -15.874 1.00 90.38 251 ASN A CA 1
ATOM 1949 C C . ASN A 1 251 ? 17.168 -5.490 -16.147 1.00 90.38 251 ASN A C 1
ATOM 1951 O O . ASN A 1 251 ? 16.743 -6.372 -16.886 1.00 90.38 251 ASN A O 1
ATOM 1955 N N . ASN A 1 252 ? 18.337 -5.600 -15.509 1.00 89.56 252 ASN A N 1
ATOM 1956 C CA . ASN A 1 252 ? 19.238 -6.742 -15.672 1.00 89.56 252 ASN A CA 1
ATOM 1957 C C . ASN A 1 252 ? 18.629 -8.080 -15.199 1.00 89.56 252 ASN A C 1
ATOM 1959 O O . ASN A 1 252 ? 19.045 -9.153 -15.635 1.00 89.56 252 ASN A O 1
ATOM 1963 N N . VAL A 1 253 ? 17.621 -8.043 -14.325 1.00 89.00 253 VAL A N 1
ATOM 1964 C CA . VAL A 1 253 ? 16.865 -9.239 -13.945 1.00 89.00 253 VAL A CA 1
ATOM 1965 C C . VAL A 1 253 ? 15.797 -9.500 -15.004 1.00 89.00 253 VAL A C 1
ATOM 1967 O O . VAL A 1 253 ? 14.742 -8.868 -15.015 1.00 89.00 253 VAL A O 1
ATOM 1970 N N . THR A 1 254 ? 16.070 -10.447 -15.897 1.00 87.88 254 THR A N 1
ATOM 1971 C CA . THR A 1 254 ? 15.259 -10.681 -17.097 1.00 87.88 254 THR A CA 1
ATOM 1972 C C . THR A 1 254 ? 14.196 -11.762 -16.909 1.00 87.88 254 THR A C 1
ATOM 1974 O O . THR A 1 254 ? 14.468 -12.834 -16.368 1.00 87.88 254 THR A O 1
ATOM 1977 N N . GLY A 1 255 ? 12.974 -11.472 -17.374 1.00 86.06 255 GLY A N 1
ATOM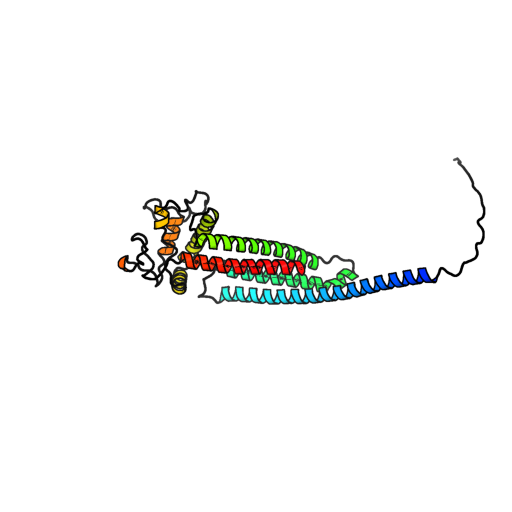 1978 C CA . GLY A 1 255 ? 11.891 -12.448 -17.540 1.00 86.06 255 GLY A CA 1
ATOM 1979 C C . GLY A 1 255 ? 11.771 -12.990 -18.968 1.00 86.06 255 GLY A C 1
ATOM 1980 O O . GLY A 1 255 ? 12.534 -12.614 -19.860 1.00 86.06 255 GLY A O 1
ATOM 1981 N N . ARG A 1 256 ? 10.782 -13.853 -19.236 1.00 89.00 256 ARG A N 1
ATOM 1982 C CA . ARG A 1 256 ? 10.559 -14.449 -20.573 1.00 89.00 256 ARG A CA 1
ATOM 1983 C C . ARG A 1 256 ? 10.183 -13.419 -21.636 1.00 89.00 256 ARG A C 1
ATOM 1985 O O . ARG A 1 256 ? 10.444 -13.651 -22.821 1.00 89.00 256 ARG A O 1
ATOM 1992 N N . ALA A 1 257 ? 9.586 -12.301 -21.230 1.00 89.56 257 ALA A N 1
ATOM 1993 C CA . ALA A 1 257 ? 9.245 -11.183 -22.107 1.00 89.56 257 ALA A CA 1
ATOM 1994 C C . ALA A 1 257 ? 10.455 -10.299 -22.475 1.00 89.56 257 ALA A C 1
ATOM 1996 O O . ALA A 1 257 ? 10.315 -9.413 -23.319 1.00 89.56 257 ALA A O 1
ATOM 1997 N N . CYS A 1 258 ? 11.632 -10.544 -21.890 1.00 91.38 258 CYS A N 1
ATOM 1998 C CA . CYS A 1 258 ? 12.861 -9.820 -22.196 1.00 91.38 258 CYS A CA 1
ATOM 1999 C C . CYS A 1 258 ? 13.667 -10.476 -23.325 1.00 91.38 258 CYS A C 1
ATOM 2001 O O . CYS A 1 258 ? 13.738 -11.702 -23.439 1.00 91.38 258 CYS A O 1
ATOM 2003 N N . ALA A 1 259 ? 14.307 -9.650 -24.143 1.00 89.81 259 ALA A N 1
ATOM 2004 C CA . ALA A 1 259 ? 15.295 -10.021 -25.140 1.00 89.81 259 ALA A CA 1
ATOM 2005 C C . ALA A 1 259 ? 16.688 -9.539 -24.709 1.00 89.81 259 ALA A C 1
ATOM 2007 O O . ALA A 1 259 ? 16.860 -8.432 -24.199 1.00 89.81 259 ALA A O 1
ATOM 2008 N N . SER A 1 260 ? 17.688 -10.389 -24.937 1.00 86.44 260 SER A N 1
ATOM 2009 C CA . SER A 1 260 ? 19.107 -10.106 -24.684 1.00 86.44 260 SER A CA 1
ATOM 2010 C C . SER A 1 260 ? 19.864 -9.643 -25.932 1.00 86.44 260 SER A C 1
ATOM 2012 O O . SER A 1 260 ? 21.038 -9.304 -25.843 1.00 86.44 260 SER A O 1
ATOM 2014 N N . GLN A 1 261 ? 19.213 -9.637 -27.099 1.00 85.56 261 GLN A N 1
ATOM 2015 C CA . GLN A 1 261 ? 19.795 -9.173 -28.357 1.00 85.56 261 GLN A CA 1
ATOM 2016 C C . GLN A 1 261 ? 18.890 -8.112 -28.975 1.00 85.56 261 GLN A C 1
ATOM 2018 O O . GLN A 1 261 ? 17.668 -8.277 -29.003 1.00 85.56 261 GLN A O 1
ATOM 2023 N N . SER A 1 262 ? 19.507 -7.068 -29.528 1.00 82.81 262 SER A N 1
ATOM 2024 C CA . SER A 1 262 ? 18.814 -5.932 -30.145 1.00 82.81 262 SER A CA 1
ATOM 2025 C C . SER A 1 262 ? 17.845 -6.33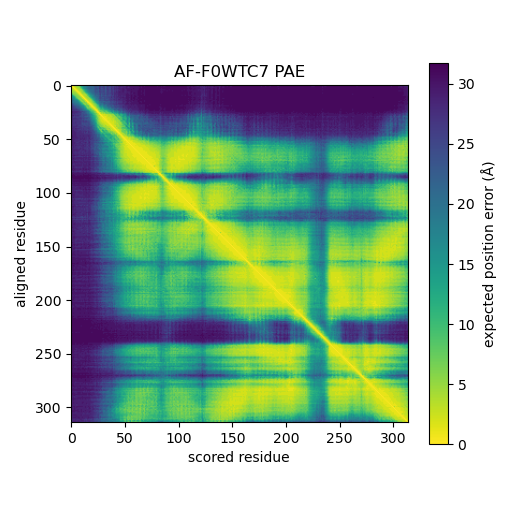3 -31.257 1.00 82.81 262 SER A C 1
ATOM 2027 O O . SER A 1 262 ? 16.784 -5.733 -31.386 1.00 82.81 262 SER A O 1
ATOM 2029 N N . ALA A 1 263 ? 18.165 -7.385 -32.016 1.00 84.69 263 ALA A N 1
ATOM 2030 C CA . ALA A 1 263 ? 17.335 -7.882 -33.114 1.00 84.69 263 ALA A CA 1
ATOM 2031 C C . ALA A 1 263 ? 15.938 -8.366 -32.678 1.00 84.69 263 ALA A C 1
ATOM 2033 O O . ALA A 1 263 ? 15.020 -8.396 -33.494 1.00 84.69 263 ALA A O 1
ATOM 2034 N N . TYR A 1 264 ? 15.772 -8.749 -31.408 1.00 87.06 264 TYR A N 1
ATOM 2035 C CA . TYR A 1 264 ? 14.495 -9.224 -30.866 1.00 87.06 264 TYR A CA 1
ATOM 2036 C C . TYR A 1 264 ? 13.776 -8.178 -30.008 1.00 87.06 264 TYR A C 1
ATOM 2038 O O . TYR A 1 264 ? 12.694 -8.475 -29.492 1.00 87.06 264 TYR A O 1
ATOM 2046 N N . CYS A 1 265 ? 14.362 -6.989 -29.834 1.00 87.44 265 CYS A N 1
ATOM 2047 C CA . CYS A 1 265 ? 13.732 -5.896 -29.105 1.00 87.44 265 CYS A CA 1
ATOM 2048 C C . CYS A 1 265 ? 12.520 -5.345 -29.863 1.00 87.44 265 CYS A C 1
ATOM 2050 O O . CYS A 1 265 ? 12.438 -5.409 -31.090 1.00 87.44 265 CYS A O 1
ATOM 2052 N N . GLU A 1 266 ? 11.593 -4.749 -29.123 1.00 86.62 266 GLU A N 1
ATOM 2053 C CA . GLU A 1 266 ? 10.557 -3.898 -29.696 1.00 86.62 266 GLU A CA 1
ATOM 2054 C C . GLU A 1 266 ? 11.177 -2.729 -30.479 1.00 86.62 266 GLU A C 1
ATOM 2056 O O . GLU A 1 266 ? 12.125 -2.092 -30.016 1.00 86.62 266 GLU A O 1
ATOM 2061 N N . SER A 1 267 ? 10.616 -2.407 -31.649 1.00 77.56 267 SER A N 1
ATOM 2062 C CA . SER A 1 267 ? 11.169 -1.400 -32.571 1.00 77.56 267 SER A CA 1
ATOM 2063 C C . SER A 1 267 ? 11.248 0.017 -31.993 1.00 77.56 267 SER A C 1
ATOM 2065 O O . SER A 1 267 ? 11.974 0.854 -32.519 1.00 77.56 267 SER A O 1
ATOM 2067 N N . SER A 1 268 ? 10.510 0.301 -30.917 1.00 72.69 268 SER A N 1
ATOM 2068 C CA . SER A 1 268 ? 10.548 1.585 -30.212 1.00 72.69 268 SER A CA 1
ATOM 2069 C C . SER A 1 268 ? 11.681 1.698 -29.182 1.00 72.69 268 SER A C 1
ATOM 2071 O O . SER A 1 268 ? 11.762 2.713 -28.492 1.00 72.69 268 SER A O 1
ATOM 2073 N N . VAL A 1 269 ? 12.499 0.655 -29.000 1.00 73.19 269 VAL A N 1
ATOM 2074 C CA . VAL A 1 269 ? 13.544 0.590 -27.969 1.00 73.19 269 VAL A CA 1
ATOM 2075 C C . VAL A 1 269 ? 14.922 0.820 -28.589 1.00 73.19 269 VAL A C 1
ATOM 2077 O O . VAL A 1 269 ? 15.256 0.264 -29.632 1.00 73.19 269 VAL A O 1
ATOM 2080 N N . THR A 1 270 ? 15.735 1.653 -27.940 1.00 67.00 270 THR A N 1
ATOM 2081 C CA . THR A 1 270 ? 17.088 1.990 -28.392 1.00 67.00 270 THR A CA 1
ATOM 2082 C C . THR A 1 270 ? 18.105 0.886 -28.087 1.00 67.00 270 THR A C 1
ATOM 2084 O O . THR A 1 270 ? 17.999 0.185 -27.084 1.00 67.00 270 THR A O 1
ATOM 2087 N N . PHE A 1 271 ? 19.149 0.768 -28.920 1.00 58.22 271 PHE A N 1
ATOM 2088 C CA . PHE A 1 271 ? 20.206 -0.252 -28.796 1.00 58.22 271 PHE A CA 1
ATOM 2089 C C . PHE A 1 271 ? 20.948 -0.254 -27.443 1.00 58.22 271 PHE A C 1
ATOM 2091 O O . PHE A 1 271 ? 21.537 -1.268 -27.084 1.00 58.22 271 PHE A O 1
ATOM 2098 N N . GLY A 1 272 ? 20.913 0.852 -26.690 1.00 63.62 272 GLY A N 1
ATOM 2099 C CA . GLY A 1 272 ? 21.532 0.970 -25.364 1.00 63.62 272 GLY A CA 1
ATOM 2100 C C . GLY A 1 272 ? 20.716 0.388 -24.202 1.00 63.62 272 GLY A C 1
ATOM 2101 O O . GLY A 1 272 ? 21.209 0.376 -23.081 1.00 63.62 272 GLY A O 1
ATOM 2102 N N . ASP A 1 273 ? 19.493 -0.095 -24.445 1.00 69.62 273 ASP A N 1
ATOM 2103 C CA . ASP A 1 273 ? 18.580 -0.589 -23.404 1.00 69.62 273 ASP A CA 1
ATOM 2104 C C . ASP A 1 273 ? 18.514 -2.127 -23.351 1.00 69.62 273 ASP A C 1
ATOM 2106 O O . ASP A 1 273 ? 17.456 -2.695 -23.093 1.00 69.62 273 ASP A O 1
ATOM 2110 N N . ILE A 1 274 ? 19.612 -2.829 -23.641 1.00 75.31 274 ILE A N 1
ATOM 2111 C CA . ILE A 1 274 ? 19.665 -4.291 -23.500 1.00 75.31 274 ILE A CA 1
ATOM 2112 C C . ILE A 1 274 ? 19.960 -4.629 -22.029 1.00 75.31 274 ILE A C 1
ATOM 2114 O O . ILE A 1 274 ? 20.943 -4.122 -21.488 1.00 75.31 274 ILE A O 1
ATOM 2118 N N . PRO A 1 275 ? 19.181 -5.507 -21.370 1.00 86.00 275 PRO A N 1
ATOM 2119 C CA . PRO A 1 275 ? 18.028 -6.258 -21.882 1.00 86.00 275 PRO A CA 1
ATOM 2120 C C . PRO A 1 275 ? 16.750 -5.419 -22.062 1.00 86.00 275 PRO A C 1
ATOM 2122 O O . PRO A 1 275 ? 16.408 -4.584 -21.226 1.00 86.00 275 PRO A O 1
ATOM 2125 N N . CYS A 1 276 ? 16.011 -5.718 -23.135 1.00 89.38 276 CYS A N 1
ATOM 2126 C CA . CYS A 1 276 ? 14.875 -4.939 -23.642 1.00 89.38 276 CYS A CA 1
ATOM 2127 C C . CYS A 1 276 ? 13.578 -5.776 -23.717 1.00 89.38 276 CYS A C 1
ATOM 2129 O O . CYS A 1 276 ? 13.642 -7.006 -23.772 1.00 89.38 276 CYS A O 1
ATOM 2131 N N . PRO A 1 277 ? 12.385 -5.162 -23.791 1.00 92.06 277 PRO A N 1
ATOM 2132 C CA . PRO A 1 277 ? 11.152 -5.867 -24.136 1.00 92.06 277 PRO A CA 1
ATOM 2133 C C . PRO A 1 277 ? 11.225 -6.507 -25.529 1.00 92.06 277 PRO A C 1
ATOM 2135 O O . PRO A 1 277 ? 11.669 -5.866 -26.480 1.00 92.06 277 PRO A O 1
ATOM 2138 N N . LYS A 1 278 ? 10.755 -7.755 -25.655 1.00 92.00 278 LYS A N 1
ATOM 2139 C CA . LYS A 1 278 ? 10.564 -8.436 -26.948 1.00 92.00 278 LYS A CA 1
ATOM 2140 C C . LYS A 1 278 ? 9.552 -7.707 -27.835 1.00 92.00 278 LYS A C 1
ATOM 2142 O O . LYS A 1 278 ? 8.708 -6.969 -27.333 1.00 92.00 278 LYS A O 1
ATOM 2147 N N . SER A 1 279 ? 9.569 -8.003 -29.135 1.00 87.00 279 SER A N 1
ATOM 2148 C CA . SER A 1 279 ? 8.548 -7.498 -30.061 1.00 87.00 279 SER A CA 1
ATOM 2149 C C . SER A 1 279 ? 7.113 -7.737 -29.546 1.00 87.00 279 SER A C 1
ATOM 2151 O O . SER A 1 279 ? 6.777 -8.832 -29.084 1.00 87.00 279 SER A O 1
ATOM 2153 N N . LYS A 1 280 ? 6.271 -6.703 -29.639 1.00 86.75 280 LYS A N 1
ATOM 2154 C CA . LYS A 1 280 ? 4.901 -6.572 -29.119 1.00 86.75 280 LYS A CA 1
ATOM 2155 C C . LYS A 1 280 ? 4.786 -6.575 -27.592 1.00 86.75 280 LYS A C 1
ATOM 2157 O O . LYS A 1 280 ? 3.683 -6.752 -27.066 1.00 86.75 280 LYS A O 1
ATOM 2162 N N . ARG A 1 281 ? 5.891 -6.399 -26.863 1.00 89.12 281 ARG A N 1
ATOM 2163 C CA . ARG A 1 281 ? 5.917 -6.281 -25.397 1.00 89.12 281 ARG A CA 1
ATOM 2164 C C . ARG A 1 281 ? 6.358 -4.890 -24.972 1.00 89.12 281 ARG A C 1
ATOM 2166 O O . ARG A 1 281 ? 7.014 -4.167 -25.710 1.00 89.12 281 ARG A O 1
ATOM 2173 N N . ASN A 1 282 ? 6.002 -4.540 -23.741 1.00 90.81 282 ASN A N 1
ATOM 2174 C CA . ASN A 1 282 ? 6.268 -3.228 -23.169 1.00 90.81 282 ASN A CA 1
ATOM 2175 C C . ASN A 1 282 ? 7.140 -3.328 -21.915 1.00 90.81 282 ASN A C 1
ATOM 2177 O O . ASN A 1 282 ? 7.264 -4.380 -21.284 1.00 90.81 282 ASN A O 1
ATOM 2181 N N . TRP A 1 283 ? 7.702 -2.188 -21.526 1.00 91.69 283 TRP A N 1
ATOM 2182 C CA . TRP A 1 283 ? 8.318 -2.000 -20.217 1.00 91.69 283 TRP A CA 1
ATOM 2183 C C . TRP A 1 283 ? 7.286 -2.131 -19.086 1.00 91.69 283 TRP A C 1
ATOM 2185 O O . TRP A 1 283 ? 6.155 -1.658 -19.233 1.00 91.69 283 TRP A O 1
ATOM 2195 N N . CYS A 1 284 ? 7.657 -2.701 -17.932 1.00 91.94 284 CYS A N 1
ATOM 2196 C CA . CYS A 1 284 ? 6.691 -2.910 -16.842 1.00 91.94 284 CYS A CA 1
ATOM 2197 C C . CYS A 1 284 ? 6.219 -1.628 -16.146 1.00 91.94 284 CYS A C 1
ATOM 2199 O O . CYS A 1 284 ? 5.234 -1.681 -15.411 1.00 91.94 284 CYS A O 1
ATOM 2201 N N . ARG A 1 285 ? 6.868 -0.475 -16.352 1.00 91.62 285 ARG A N 1
ATOM 2202 C CA . ARG A 1 285 ? 6.533 0.792 -15.681 1.00 91.62 285 ARG A CA 1
ATOM 2203 C C . ARG A 1 285 ? 5.045 1.119 -15.740 1.00 91.62 285 ARG A C 1
ATOM 2205 O O . ARG A 1 285 ? 4.457 1.444 -14.715 1.00 91.62 285 ARG A O 1
ATOM 2212 N N . THR A 1 286 ? 4.414 1.030 -16.908 1.00 89.06 286 THR A N 1
ATOM 2213 C CA . THR A 1 286 ? 2.989 1.376 -17.054 1.00 89.06 286 THR A CA 1
ATOM 2214 C C . THR A 1 286 ? 2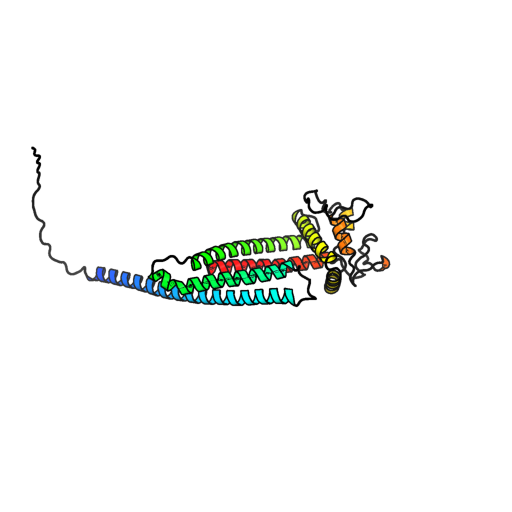.085 0.425 -16.274 1.00 89.06 286 THR A C 1
ATOM 2216 O O . THR A 1 286 ? 1.145 0.888 -15.625 1.00 89.06 286 THR A O 1
ATOM 2219 N N . THR A 1 287 ? 2.383 -0.875 -16.286 1.00 89.94 287 THR A N 1
ATOM 2220 C CA . THR A 1 287 ? 1.644 -1.904 -15.543 1.00 89.94 287 THR A CA 1
ATOM 2221 C C . THR A 1 287 ? 1.847 -1.762 -14.036 1.00 89.94 287 THR A C 1
ATOM 2223 O O . THR A 1 287 ? 0.877 -1.788 -13.280 1.00 89.94 287 THR A O 1
ATOM 2226 N N . VAL A 1 288 ? 3.081 -1.511 -13.593 1.00 88.31 288 VAL A N 1
ATOM 2227 C CA . VAL A 1 288 ? 3.423 -1.282 -12.181 1.00 88.31 288 VAL A CA 1
ATOM 2228 C C . VAL A 1 288 ? 2.740 -0.018 -11.649 1.00 88.31 288 VAL A C 1
ATOM 2230 O O . VAL A 1 288 ? 2.105 -0.063 -10.595 1.00 88.31 288 VAL A O 1
ATOM 2233 N N . LEU A 1 289 ? 2.782 1.092 -12.394 1.00 89.31 289 LEU A N 1
ATOM 2234 C CA . LEU A 1 289 ? 2.093 2.335 -12.026 1.00 89.31 289 LEU A CA 1
ATOM 2235 C C . LEU A 1 289 ? 0.567 2.171 -12.021 1.00 89.31 289 LEU A C 1
ATOM 2237 O O . LEU A 1 289 ? -0.114 2.707 -11.146 1.00 89.31 289 LEU A O 1
ATOM 2241 N N . GLN A 1 290 ? 0.016 1.404 -12.965 1.00 88.38 290 GLN A N 1
ATOM 2242 C CA . GLN A 1 290 ? -1.411 1.084 -12.991 1.00 88.38 290 GLN A CA 1
ATOM 2243 C C . GLN A 1 290 ? -1.823 0.243 -11.773 1.00 88.38 290 GLN A C 1
ATOM 224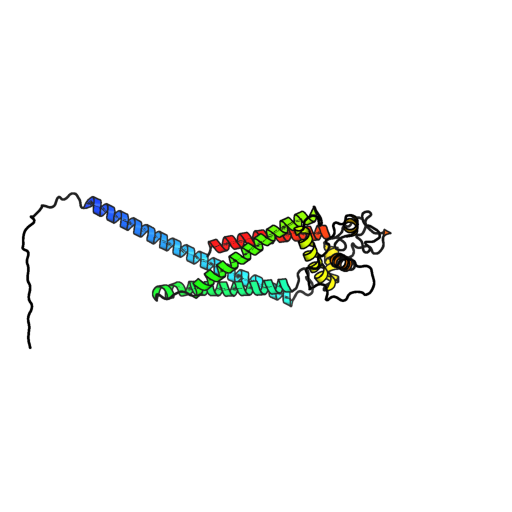5 O O . GLN A 1 290 ? -2.859 0.523 -11.164 1.00 88.38 290 GLN A O 1
ATOM 2250 N N . GLY A 1 291 ? -1.010 -0.748 -11.399 1.00 83.94 291 GLY A N 1
ATOM 2251 C CA . GLY A 1 291 ? -1.204 -1.548 -10.192 1.00 83.94 291 GLY A CA 1
ATOM 2252 C C . GLY A 1 291 ? -1.150 -0.688 -8.930 1.00 83.94 291 GLY A C 1
ATOM 2253 O O . GLY A 1 291 ? -2.058 -0.759 -8.102 1.00 83.94 291 GLY A O 1
ATOM 2254 N N . ALA A 1 292 ? -0.154 0.197 -8.825 1.00 83.00 292 ALA A N 1
ATOM 2255 C CA . ALA A 1 292 ? -0.029 1.144 -7.718 1.00 83.00 292 ALA A CA 1
ATOM 2256 C C . ALA A 1 292 ? -1.266 2.050 -7.602 1.00 83.00 292 ALA A C 1
ATOM 2258 O O . ALA A 1 292 ? -1.881 2.108 -6.539 1.00 83.00 292 ALA A O 1
ATOM 2259 N N . LYS A 1 293 ? -1.700 2.673 -8.707 1.00 87.56 293 LYS A N 1
ATOM 2260 C CA . LYS A 1 293 ? -2.924 3.491 -8.763 1.00 87.56 293 LYS A CA 1
ATOM 2261 C C . LYS A 1 293 ? -4.145 2.718 -8.258 1.00 87.56 293 LYS A C 1
ATOM 2263 O O . LYS A 1 293 ? -4.894 3.226 -7.428 1.00 87.56 293 LYS A O 1
ATOM 2268 N N . SER A 1 294 ? -4.359 1.506 -8.771 1.00 84.62 294 SER A N 1
ATOM 2269 C CA . SER A 1 294 ? -5.509 0.680 -8.392 1.00 84.62 294 SER A CA 1
ATOM 2270 C C . SER A 1 294 ? -5.487 0.355 -6.898 1.00 84.62 294 SER A C 1
ATOM 2272 O O . SER A 1 294 ? -6.474 0.577 -6.200 1.00 84.62 294 SER A O 1
ATOM 2274 N N . ASN A 1 295 ? -4.340 -0.096 -6.388 1.00 82.62 295 ASN A N 1
ATOM 2275 C CA . ASN A 1 295 ? -4.181 -0.471 -4.985 1.00 82.62 295 ASN A CA 1
ATOM 2276 C C . ASN A 1 295 ? -4.369 0.724 -4.047 1.00 82.62 295 ASN A C 1
ATOM 2278 O O . ASN A 1 295 ? -5.102 0.616 -3.067 1.00 82.62 295 ASN A O 1
ATOM 2282 N N . TYR A 1 296 ? -3.770 1.874 -4.361 1.00 84.88 296 TYR A N 1
ATOM 2283 C CA . TYR A 1 296 ? -3.931 3.083 -3.557 1.00 84.88 296 TYR A CA 1
ATOM 2284 C C . TYR A 1 296 ? -5.371 3.589 -3.533 1.00 84.88 296 TYR A C 1
ATOM 2286 O O . TYR A 1 296 ? -5.834 4.026 -2.483 1.00 84.88 296 TYR A O 1
ATOM 2294 N N . ASN A 1 297 ? -6.103 3.471 -4.645 1.00 85.00 297 ASN A N 1
ATOM 2295 C CA . ASN A 1 297 ? -7.519 3.823 -4.682 1.00 85.00 297 ASN A CA 1
ATOM 2296 C C . ASN A 1 297 ? -8.348 2.952 -3.723 1.00 85.00 297 ASN A C 1
ATOM 2298 O O . ASN A 1 297 ? -9.112 3.478 -2.917 1.00 85.00 297 ASN A O 1
ATOM 2302 N N . TYR A 1 298 ? -8.167 1.627 -3.774 1.00 83.88 298 TYR A N 1
ATOM 2303 C CA . TYR A 1 298 ? -8.884 0.707 -2.886 1.00 83.88 298 TYR A CA 1
ATOM 2304 C C . TYR A 1 298 ? -8.509 0.914 -1.417 1.00 83.88 298 TYR A C 1
ATOM 2306 O O . TYR A 1 298 ? -9.396 1.031 -0.574 1.00 83.88 298 TYR A O 1
ATOM 2314 N N . ILE A 1 299 ? -7.210 1.001 -1.113 1.00 83.69 299 ILE A N 1
ATOM 2315 C CA . ILE A 1 299 ? -6.715 1.217 0.254 1.00 83.69 299 ILE A CA 1
ATOM 2316 C C . ILE A 1 299 ? -7.242 2.543 0.802 1.00 83.69 299 ILE A C 1
ATOM 2318 O O . ILE A 1 299 ? -7.758 2.576 1.916 1.00 83.69 299 ILE A O 1
ATOM 2322 N N . GLY A 1 300 ? -7.150 3.617 0.016 1.00 79.94 300 GLY A N 1
ATOM 2323 C CA . GLY A 1 300 ? -7.613 4.942 0.405 1.00 79.94 300 GLY A CA 1
ATOM 2324 C C . GLY A 1 300 ? -9.106 4.972 0.711 1.00 79.94 300 GLY A C 1
ATOM 2325 O O . GLY A 1 300 ? -9.506 5.406 1.790 1.00 79.94 300 GLY A O 1
ATOM 2326 N N . PHE A 1 301 ? -9.930 4.442 -0.195 1.00 84.88 301 PHE A N 1
ATOM 2327 C CA . PHE A 1 301 ? -11.382 4.428 -0.026 1.00 84.88 301 PHE A CA 1
ATOM 2328 C C . PHE A 1 301 ? -11.821 3.591 1.183 1.00 84.88 301 PHE A C 1
ATOM 2330 O O . PHE A 1 301 ? -12.613 4.055 2.004 1.00 84.88 301 PHE A O 1
ATOM 2337 N N . ILE A 1 302 ? -11.264 2.385 1.335 1.00 85.44 302 ILE A N 1
ATOM 2338 C CA . ILE A 1 302 ? -11.570 1.507 2.471 1.00 85.44 302 ILE A CA 1
ATOM 2339 C C . ILE A 1 302 ? -11.131 2.158 3.788 1.00 85.44 302 ILE A C 1
ATOM 2341 O O . ILE A 1 302 ? -11.905 2.170 4.744 1.00 85.44 302 ILE A O 1
ATOM 2345 N N . ALA A 1 303 ? -9.927 2.732 3.846 1.00 84.50 303 ALA A N 1
ATOM 2346 C CA . ALA A 1 303 ? -9.408 3.370 5.054 1.00 84.50 303 ALA A CA 1
ATOM 2347 C C . ALA A 1 303 ? -10.265 4.567 5.492 1.00 84.50 303 ALA A C 1
ATOM 2349 O O . ALA A 1 303 ? -10.579 4.691 6.676 1.00 84.50 303 ALA A O 1
ATOM 2350 N N . VAL A 1 304 ? -10.701 5.412 4.551 1.00 81.31 304 VAL A N 1
ATOM 2351 C CA . VAL A 1 304 ? -11.579 6.553 4.855 1.00 81.31 304 VAL A CA 1
ATOM 2352 C C . VAL A 1 304 ? -12.953 6.079 5.332 1.00 81.31 304 VAL A C 1
ATOM 2354 O O . VAL A 1 304 ? -13.428 6.559 6.360 1.00 81.31 304 VAL A O 1
ATOM 2357 N N . ILE A 1 305 ? -13.573 5.101 4.660 1.00 83.81 305 ILE A N 1
ATOM 2358 C CA . ILE A 1 305 ? -14.876 4.561 5.084 1.00 83.81 305 ILE A CA 1
ATOM 2359 C C . ILE A 1 305 ? -14.793 3.951 6.481 1.00 83.81 305 ILE A C 1
ATOM 2361 O O . ILE A 1 305 ? -15.639 4.252 7.324 1.00 83.81 305 ILE A O 1
ATOM 2365 N N . LEU A 1 306 ? -13.784 3.117 6.741 1.00 79.56 306 LEU A N 1
ATOM 2366 C CA . LEU A 1 306 ? -13.604 2.487 8.048 1.00 79.56 306 LEU A CA 1
ATOM 2367 C C . LEU A 1 306 ? -13.311 3.525 9.135 1.00 79.56 306 LEU A C 1
ATOM 2369 O O . LEU A 1 306 ? -13.885 3.436 10.219 1.00 79.56 306 LEU A O 1
ATOM 2373 N N . GLY A 1 307 ? -12.491 4.537 8.838 1.00 77.00 307 GLY A N 1
ATOM 2374 C CA . GLY A 1 307 ? -12.239 5.658 9.744 1.00 77.00 307 GLY A CA 1
ATOM 2375 C C . GLY A 1 307 ? -13.525 6.407 10.102 1.00 77.00 307 GLY A C 1
ATOM 2376 O O . GLY A 1 307 ? -13.827 6.586 11.281 1.00 77.00 307 GLY A O 1
ATOM 2377 N N . CYS A 1 308 ? -14.334 6.774 9.105 1.00 78.12 308 CYS A N 1
ATOM 2378 C CA . CYS A 1 308 ? -15.610 7.459 9.321 1.00 78.12 308 CYS A CA 1
ATOM 2379 C C . CYS A 1 308 ? -16.643 6.589 10.049 1.00 78.12 308 CYS A C 1
ATOM 2381 O O . CYS A 1 308 ? -17.392 7.100 10.882 1.00 78.12 308 CYS A O 1
ATOM 2383 N N . ALA A 1 309 ? -16.703 5.290 9.745 1.00 77.81 309 ALA A N 1
ATOM 2384 C CA . ALA A 1 309 ? -17.598 4.360 10.425 1.00 77.81 309 ALA A CA 1
ATOM 2385 C C . ALA A 1 309 ? -17.233 4.251 11.909 1.00 77.81 309 ALA A C 1
ATOM 2387 O O . ALA A 1 309 ? -18.102 4.401 12.760 1.00 77.81 309 ALA A O 1
ATOM 2388 N N . GLN A 1 310 ? -15.949 4.086 12.222 1.00 74.62 310 GLN A N 1
ATOM 2389 C CA . GLN A 1 310 ? -15.470 3.926 13.591 1.00 74.62 310 GLN A CA 1
ATOM 2390 C C . GLN A 1 310 ? -15.697 5.191 14.444 1.00 74.62 310 GLN A C 1
ATOM 2392 O O . GLN A 1 310 ? -16.068 5.059 15.606 1.00 74.62 310 GLN A O 1
ATOM 2397 N N . VAL A 1 311 ? -15.589 6.399 13.870 1.00 76.44 311 VAL A N 1
ATOM 2398 C CA . VAL A 1 311 ? -15.945 7.663 14.558 1.00 76.44 311 VAL A CA 1
ATOM 2399 C C . VAL A 1 311 ? -17.433 7.740 14.914 1.00 76.44 311 VAL A C 1
ATOM 2401 O O . VAL A 1 311 ? -17.778 8.350 15.913 1.00 76.44 311 VAL A O 1
ATOM 2404 N N . LYS A 1 312 ? -18.328 7.128 14.129 1.00 71.50 312 LYS A N 1
ATOM 2405 C CA . LYS A 1 312 ? -19.765 7.096 14.459 1.00 71.50 312 LYS A CA 1
ATOM 2406 C C . LYS A 1 312 ? -20.113 6.096 15.563 1.00 71.50 312 LYS A C 1
ATOM 2408 O O . LYS A 1 312 ? -21.197 6.195 16.132 1.00 71.50 312 LYS A O 1
ATOM 2413 N N . VAL A 1 313 ? -19.256 5.099 15.796 1.00 65.75 313 VAL A N 1
ATOM 2414 C CA . VAL A 1 313 ? -19.478 4.052 16.807 1.00 65.75 313 VAL A CA 1
ATOM 2415 C C . VAL A 1 313 ? -18.887 4.431 18.170 1.00 65.75 313 VAL A C 1
ATOM 2417 O O . VAL A 1 313 ? -19.403 3.977 19.192 1.00 65.75 313 VAL A O 1
ATOM 2420 N N . LEU A 1 314 ? -17.814 5.227 18.176 1.00 63.03 314 LEU A N 1
ATOM 2421 C CA . LEU A 1 314 ? -17.148 5.773 19.365 1.00 63.03 314 LEU A CA 1
ATOM 2422 C C . LEU A 1 314 ? -17.889 6.985 19.935 1.00 63.03 314 LEU A C 1
ATOM 2424 O O . LEU A 1 314 ? -17.978 7.049 21.182 1.00 63.03 314 LEU A O 1
#

Secondary structure (DSSP, 8-state):
----------------------TTSHHHHHHHHHHHHHHHHHHHHHHHHHHHHHHHHHHHHHHHHHHHHHHHHHHHHHHHHH-SS-TTS-HHHHHHHHHHHHHHHHHHHHHHHHHHHHHHHHHTT---HHHHHHHHHHHHHHHHHHHHHHHHHHHHHHHHHHHHSTTTSHHHHHHHHHHHHHHHHHHHH-HHHHHHHHHHTTEESS---HHHHHTT-S----S--TTSS-----SSS----HHHHHHHHHHHS--TTEESSGGGB-TTS-TTS-SEEBTT-EETHHHHHHHHHHHHHHHHHHHHHHHHHHHHH-

Foldseek 3Di:
DDDDDDDDDDDDDDDDDDDDDDPDPPPVVVVVVVVVVVVVVVCVVCVVVVVVVLLVVLLVVLVVLLVVLCVQLVVLVCCLPPDPDDVPDPNVVSVVSNVVSVVSNVLSVLCNVLSVCVVVCVVVVHDSVSNVVSVVVLLVVLVVLLVLLVVLLVQLVLLVCCLVPPLPDPSVQVSVLVVLVVLLCVCVVPLVVLQVVCVVLLAAAADDCVVVVVVVSHPPPPPPDPPQPPDPDDDDDPDDHPSVVSRLSRRVSTYPQWDQQPVQADPVDDPVSPRHGGHPHYHCNNVVSVVSSVVSNVSSVVSNVVSVVSVVSD

Mean predicted aligned error: 14.85 Å

Organism: NCBI:txid890382

pLDDT: mean 73.43, std 18.01, range [27.53, 92.5]